Protein AF-A0A252DZ55-F1 (afdb_monomer_lite)

pLDDT: mean 80.26, std 12.39, range [37.78, 95.12]

Radius of gyration: 29.23 Å; chains: 1; bounding box: 65×28×83 Å

Structure (mmCIF, N/CA/C/O backbone):
data_AF-A0A252DZ55-F1
#
_entry.id   AF-A0A252DZ55-F1
#
loop_
_atom_site.group_PDB
_atom_site.id
_atom_site.type_symbol
_atom_site.label_atom_id
_atom_site.label_alt_id
_atom_site.label_comp_id
_atom_site.label_asym_id
_atom_site.label_entity_id
_atom_site.label_seq_id
_atom_site.pdbx_PDB_ins_code
_atom_site.Cartn_x
_atom_site.Cartn_y
_atom_site.Cartn_z
_atom_site.occupancy
_atom_site.B_iso_or_equiv
_atom_site.auth_seq_id
_atom_site.auth_comp_id
_atom_site.auth_asym_id
_atom_site.auth_atom_id
_atom_site.pdbx_PDB_model_num
ATOM 1 N N . MET A 1 1 ? -5.290 6.365 -16.304 1.00 53.69 1 MET A N 1
ATOM 2 C CA . MET A 1 1 ? -4.634 5.204 -15.690 1.00 53.69 1 MET A CA 1
ATOM 3 C C . MET A 1 1 ? -5.615 4.071 -15.813 1.00 53.69 1 MET A C 1
ATOM 5 O O . MET A 1 1 ? -6.663 4.114 -15.173 1.00 53.69 1 MET A O 1
ATOM 9 N N . THR A 1 2 ? -5.347 3.197 -16.765 1.00 60.69 2 THR A N 1
ATOM 10 C CA . THR A 1 2 ? -6.326 2.227 -17.256 1.00 60.69 2 THR A CA 1
ATOM 11 C C . THR A 1 2 ? -6.010 0.848 -16.695 1.00 60.69 2 THR A C 1
ATOM 13 O O . THR A 1 2 ? -6.931 0.073 -16.456 1.00 60.69 2 THR A O 1
ATOM 16 N N . ASP A 1 3 ? -4.733 0.589 -16.388 1.00 74.56 3 ASP A N 1
ATOM 17 C CA . ASP A 1 3 ? -4.282 -0.696 -15.865 1.00 74.56 3 ASP A CA 1
ATOM 18 C C . ASP A 1 3 ? -3.115 -0.569 -14.865 1.00 74.56 3 ASP A C 1
ATOM 20 O O . ASP A 1 3 ? -2.521 0.494 -14.677 1.00 74.56 3 ASP A O 1
ATOM 24 N N . LEU A 1 4 ? -2.795 -1.673 -14.193 1.00 76.31 4 LEU A N 1
ATOM 25 C CA . LEU A 1 4 ? -1.795 -1.766 -13.122 1.00 76.31 4 LEU A CA 1
ATOM 26 C C . LEU A 1 4 ? -0.364 -1.479 -13.617 1.00 76.31 4 LEU A C 1
ATOM 28 O O . LEU A 1 4 ? 0.466 -0.952 -12.876 1.00 76.31 4 LEU A O 1
ATOM 32 N N . GLU A 1 5 ? -0.097 -1.793 -14.883 1.00 77.19 5 GLU A N 1
ATOM 33 C CA . GLU A 1 5 ? 1.184 -1.580 -15.568 1.00 77.19 5 GLU A CA 1
ATOM 34 C C . GLU A 1 5 ? 1.517 -0.087 -15.737 1.00 77.19 5 GLU A C 1
ATOM 36 O O . GLU A 1 5 ? 2.693 0.276 -15.743 1.00 77.19 5 GLU A O 1
ATOM 41 N N . ASP A 1 6 ? 0.509 0.795 -15.742 1.00 82.44 6 ASP A N 1
ATOM 42 C CA . ASP A 1 6 ? 0.697 2.253 -15.803 1.00 82.44 6 ASP A CA 1
ATOM 43 C C . ASP A 1 6 ? 1.324 2.831 -14.515 1.00 82.44 6 ASP A C 1
ATOM 45 O O . ASP A 1 6 ? 1.710 4.000 -14.481 1.00 82.44 6 ASP A O 1
ATOM 49 N N . LEU A 1 7 ? 1.437 2.041 -13.433 1.00 88.50 7 LEU A N 1
ATOM 50 C CA . LEU A 1 7 ? 2.194 2.439 -12.235 1.00 88.50 7 LEU A CA 1
ATOM 51 C C . LEU A 1 7 ? 3.701 2.462 -12.479 1.00 88.50 7 LEU A C 1
ATOM 53 O O . LEU A 1 7 ? 4.434 3.079 -11.700 1.00 88.50 7 LEU A O 1
ATOM 57 N N . ILE A 1 8 ? 4.174 1.755 -13.504 1.00 91.12 8 ILE A N 1
ATOM 58 C CA . ILE A 1 8 ? 5.592 1.654 -13.813 1.00 91.12 8 ILE A CA 1
ATOM 59 C C . ILE A 1 8 ? 5.985 2.895 -14.628 1.00 91.12 8 ILE A C 1
ATOM 61 O O . ILE A 1 8 ? 5.398 3.149 -15.680 1.00 91.12 8 ILE A O 1
ATOM 65 N N . PRO A 1 9 ? 6.982 3.680 -14.184 1.00 92.38 9 PRO A N 1
ATOM 66 C CA . PRO A 1 9 ? 7.434 4.842 -14.934 1.00 92.38 9 PRO A CA 1
ATOM 67 C C . PRO A 1 9 ? 7.916 4.460 -16.332 1.00 92.38 9 PRO A C 1
ATOM 69 O O . PRO A 1 9 ? 8.698 3.520 -16.501 1.00 92.38 9 PRO A O 1
ATOM 72 N N . LEU A 1 10 ? 7.493 5.228 -17.338 1.00 91.00 10 LEU A N 1
ATOM 73 C CA . LEU A 1 10 ? 7.805 4.962 -18.741 1.00 91.00 10 LEU A CA 1
ATOM 74 C C . LEU A 1 10 ? 9.305 4.728 -19.016 1.00 91.00 10 LEU A C 1
ATOM 76 O O . LEU A 1 10 ? 9.610 3.803 -19.770 1.00 91.00 10 LEU A O 1
ATOM 80 N N . PRO A 1 11 ? 10.259 5.478 -18.424 1.00 92.94 11 PRO A N 1
ATOM 81 C CA . PRO A 1 11 ? 11.677 5.224 -18.681 1.00 92.94 11 PRO A CA 1
ATOM 82 C C . PRO A 1 11 ? 12.131 3.836 -18.207 1.00 92.94 11 PRO A C 1
ATOM 84 O O . PRO A 1 11 ? 12.954 3.201 -18.866 1.00 92.94 11 PRO A O 1
ATOM 87 N N . ILE A 1 12 ? 11.559 3.333 -17.104 1.00 93.81 12 ILE A N 1
ATOM 88 C CA . ILE A 1 12 ? 11.794 1.965 -16.622 1.00 93.81 12 ILE A CA 1
ATOM 89 C C . ILE A 1 12 ? 11.177 0.960 -17.597 1.00 93.81 12 ILE A C 1
ATOM 91 O O . ILE A 1 12 ? 11.843 -0.010 -17.954 1.00 93.81 12 ILE A O 1
ATOM 95 N N . CYS A 1 13 ? 9.952 1.199 -18.078 1.00 91.44 13 CYS A N 1
ATOM 96 C CA . CYS A 1 13 ? 9.305 0.337 -19.073 1.00 91.44 13 CYS A CA 1
ATOM 97 C C . CYS A 1 13 ? 10.116 0.237 -20.369 1.00 91.44 13 CYS A C 1
ATOM 99 O O . CYS A 1 13 ? 10.319 -0.860 -20.881 1.00 91.44 13 CYS A O 1
ATOM 101 N N . VAL A 1 14 ? 10.617 1.363 -20.882 1.00 91.44 14 VAL A N 1
ATOM 102 C CA . VAL A 1 14 ? 11.430 1.408 -22.105 1.00 91.44 14 VAL A CA 1
ATOM 103 C C . VAL A 1 14 ? 12.734 0.645 -21.921 1.00 91.44 14 VAL A C 1
ATOM 105 O O . VAL A 1 14 ? 13.094 -0.160 -22.777 1.00 91.44 14 VAL A O 1
ATOM 108 N N . GLU A 1 15 ? 13.440 0.847 -20.810 1.00 93.06 15 GLU A N 1
ATOM 109 C CA . GLU A 1 15 ? 14.711 0.159 -20.584 1.00 93.06 15 GLU A CA 1
ATOM 110 C C . GLU A 1 15 ? 14.513 -1.343 -20.312 1.00 93.06 15 GLU A C 1
ATOM 112 O O . GLU A 1 15 ? 15.281 -2.180 -20.793 1.00 93.06 15 GLU A O 1
ATOM 117 N N . ALA A 1 16 ? 13.423 -1.713 -19.636 1.00 92.06 16 ALA A N 1
ATOM 118 C CA . ALA A 1 16 ? 13.016 -3.105 -19.487 1.00 92.06 16 ALA A CA 1
ATOM 119 C C . ALA A 1 16 ? 12.640 -3.742 -20.833 1.00 92.06 16 ALA A C 1
ATOM 121 O O . ALA A 1 16 ? 13.057 -4.867 -21.100 1.00 92.06 16 ALA A O 1
ATOM 122 N N . ALA A 1 17 ? 11.926 -3.026 -21.704 1.00 90.00 17 ALA A N 1
ATOM 123 C CA . ALA A 1 17 ? 11.581 -3.488 -23.047 1.00 90.00 17 ALA A CA 1
ATOM 124 C C . ALA A 1 17 ? 12.830 -3.680 -23.908 1.00 90.00 17 ALA A C 1
ATOM 126 O O . ALA A 1 17 ? 12.984 -4.705 -24.565 1.00 90.00 17 ALA A O 1
ATOM 127 N N . ARG A 1 18 ? 13.782 -2.745 -23.851 1.00 90.69 18 ARG A N 1
ATOM 128 C CA . ARG A 1 18 ? 15.079 -2.881 -24.523 1.00 90.69 18 ARG A CA 1
ATOM 129 C C . ARG A 1 18 ? 15.831 -4.126 -24.080 1.00 90.69 18 ARG A C 1
ATOM 131 O O . ARG A 1 18 ? 16.361 -4.864 -24.907 1.00 90.69 18 ARG A O 1
ATOM 138 N N . ARG A 1 19 ? 15.877 -4.367 -22.770 1.00 90.19 19 ARG A N 1
ATOM 139 C CA . ARG A 1 19 ? 16.473 -5.580 -22.213 1.00 90.19 19 ARG A CA 1
ATOM 140 C C . ARG A 1 19 ? 15.749 -6.828 -22.710 1.00 90.19 19 ARG A C 1
ATOM 142 O O . ARG A 1 19 ? 16.397 -7.749 -23.193 1.00 90.19 19 ARG A O 1
ATOM 149 N N . HIS A 1 20 ? 14.425 -6.828 -22.626 1.00 89.31 20 HIS A N 1
ATOM 150 C CA . HIS A 1 20 ? 13.581 -7.922 -23.077 1.00 89.31 20 HIS A CA 1
ATOM 151 C C . HIS A 1 20 ? 13.826 -8.254 -24.559 1.00 89.31 20 HIS A C 1
ATOM 153 O O . HIS A 1 20 ? 14.045 -9.412 -24.907 1.00 89.31 20 HIS A O 1
ATOM 159 N N . ALA A 1 21 ? 13.912 -7.230 -25.415 1.00 86.31 21 ALA A N 1
ATOM 160 C CA . ALA A 1 21 ? 14.239 -7.365 -26.832 1.00 86.31 21 ALA A CA 1
ATOM 161 C C . ALA A 1 21 ? 15.578 -8.081 -27.069 1.00 86.31 21 ALA A C 1
ATOM 163 O O . ALA A 1 21 ? 15.663 -8.979 -27.910 1.00 86.31 21 ALA A O 1
ATOM 164 N N . ARG A 1 22 ? 16.616 -7.716 -26.303 1.00 87.50 22 ARG A N 1
ATOM 165 C CA . ARG A 1 22 ? 17.934 -8.366 -26.374 1.00 87.50 22 ARG A CA 1
ATOM 166 C C . ARG A 1 22 ? 17.883 -9.816 -25.906 1.00 87.50 22 ARG A C 1
ATOM 168 O O . ARG A 1 22 ? 18.405 -10.692 -26.583 1.00 87.50 22 ARG A O 1
ATOM 175 N N . GLU A 1 23 ? 17.283 -10.064 -24.745 1.00 85.88 23 GLU A N 1
ATOM 176 C CA . GLU A 1 23 ? 17.355 -11.366 -24.072 1.00 85.88 23 GLU A CA 1
ATOM 177 C C . GLU A 1 23 ? 16.452 -12.422 -24.709 1.00 85.88 23 GLU A C 1
ATOM 179 O O . GLU A 1 23 ? 16.835 -13.587 -24.782 1.00 85.88 23 GLU A O 1
ATOM 184 N N . VAL A 1 24 ? 15.262 -12.028 -25.165 1.00 83.38 24 VAL A N 1
ATOM 185 C CA . VAL A 1 24 ? 14.244 -12.972 -25.646 1.00 83.38 24 VAL A CA 1
ATOM 186 C C . VAL A 1 24 ? 14.272 -13.115 -27.162 1.00 83.38 24 VAL A C 1
ATOM 188 O O . VAL A 1 24 ? 14.147 -14.228 -27.671 1.00 83.38 24 VAL A O 1
ATOM 191 N N . TYR A 1 25 ? 14.492 -12.019 -27.891 1.00 79.38 25 TYR A N 1
ATOM 192 C CA . TYR A 1 25 ? 14.463 -12.030 -29.358 1.00 79.38 25 TYR A CA 1
ATOM 193 C C . TYR A 1 25 ? 15.844 -11.895 -30.003 1.00 79.38 25 TYR A C 1
ATOM 195 O O . TYR A 1 25 ? 15.948 -11.979 -31.226 1.00 79.38 25 TYR A O 1
ATOM 203 N N . GLY A 1 26 ? 16.908 -11.699 -29.214 1.00 81.81 26 GLY A N 1
ATOM 204 C CA . GLY A 1 26 ? 18.258 -11.501 -29.745 1.00 81.81 26 GLY A CA 1
ATOM 205 C C . GLY A 1 26 ? 18.393 -10.220 -30.573 1.00 81.81 26 GLY A C 1
ATOM 206 O O . GLY A 1 26 ? 19.217 -10.174 -31.487 1.00 81.81 26 GLY A O 1
ATOM 207 N N . ALA A 1 27 ? 17.561 -9.206 -30.301 1.00 83.12 27 ALA A N 1
ATOM 208 C CA . ALA A 1 27 ? 17.567 -7.950 -31.042 1.00 83.12 27 ALA A CA 1
ATOM 209 C C . ALA A 1 27 ? 18.941 -7.271 -30.959 1.00 83.12 27 ALA A C 1
ATOM 211 O O . ALA A 1 27 ? 19.585 -7.264 -29.904 1.00 83.12 27 ALA A O 1
ATOM 212 N N . THR A 1 28 ? 19.390 -6.682 -32.069 1.00 84.81 28 THR A N 1
ATOM 213 C CA . THR A 1 28 ? 20.697 -6.022 -32.104 1.00 84.81 28 THR A CA 1
ATOM 214 C C . THR A 1 28 ? 20.652 -4.702 -31.338 1.00 84.81 28 THR A C 1
ATOM 216 O O . THR A 1 28 ? 19.596 -4.084 -31.200 1.00 84.81 28 THR A O 1
ATOM 219 N N . ASP A 1 29 ? 21.804 -4.196 -30.891 1.00 84.12 29 ASP A N 1
ATOM 220 C CA . ASP A 1 29 ? 21.855 -2.883 -30.231 1.00 84.12 29 ASP A CA 1
ATOM 221 C C . ASP A 1 29 ? 21.319 -1.748 -31.112 1.00 84.12 29 ASP A C 1
ATOM 223 O O . ASP A 1 29 ? 20.791 -0.765 -30.591 1.00 84.12 29 ASP A O 1
ATOM 227 N N . LYS A 1 30 ? 21.400 -1.893 -32.442 1.00 83.62 30 LYS A N 1
ATOM 228 C CA . LYS A 1 30 ? 20.797 -0.941 -33.381 1.00 83.62 30 LYS A CA 1
ATOM 229 C C . LYS A 1 30 ? 19.277 -0.947 -33.278 1.00 83.62 30 LYS A C 1
ATOM 231 O O . LYS A 1 30 ? 18.696 0.128 -33.207 1.00 83.62 30 LYS A O 1
ATOM 236 N N . ASP A 1 31 ? 18.657 -2.122 -33.220 1.00 80.75 31 ASP A N 1
ATOM 237 C CA . ASP A 1 31 ? 17.199 -2.263 -33.143 1.00 80.75 31 ASP A CA 1
ATOM 238 C C . ASP A 1 31 ? 16.674 -1.779 -31.788 1.00 80.75 31 ASP A C 1
ATOM 240 O O . ASP A 1 31 ? 15.694 -1.041 -31.691 1.00 80.7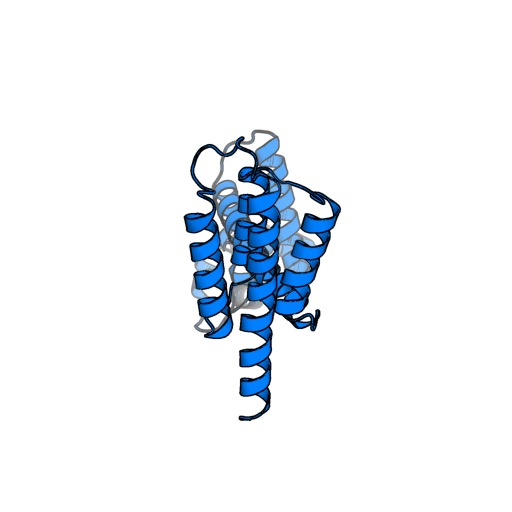5 31 ASP A O 1
ATOM 244 N N . VAL A 1 32 ? 17.394 -2.127 -30.725 1.00 84.50 32 VAL A N 1
ATOM 245 C CA . VAL A 1 32 ? 17.050 -1.774 -29.348 1.00 84.50 32 VAL A CA 1
ATOM 246 C C . VAL A 1 32 ? 17.187 -0.267 -29.098 1.00 84.50 32 VAL A C 1
ATOM 248 O O . VAL A 1 32 ? 16.391 0.318 -28.360 1.00 84.50 32 VAL A O 1
ATOM 251 N N . ALA A 1 33 ? 18.144 0.400 -29.751 1.00 85.12 33 ALA A N 1
ATOM 252 C CA . ALA A 1 33 ? 18.310 1.853 -29.684 1.00 85.12 33 ALA A CA 1
ATOM 253 C C . ALA A 1 33 ? 17.146 2.637 -30.320 1.00 85.12 33 ALA A C 1
ATOM 255 O O . ALA A 1 33 ? 16.985 3.833 -30.040 1.00 85.12 33 ALA A O 1
ATOM 256 N N . LEU A 1 34 ? 16.334 1.992 -31.164 1.00 82.56 34 LEU A N 1
ATOM 257 C CA . LEU A 1 34 ? 15.150 2.612 -31.756 1.00 82.56 34 LEU A CA 1
ATOM 258 C C . LEU A 1 34 ? 14.004 2.722 -30.741 1.00 82.56 34 LEU A C 1
ATOM 260 O O . LEU A 1 34 ? 13.219 3.669 -30.832 1.00 82.56 34 LEU A O 1
ATOM 264 N N . ILE A 1 35 ? 13.939 1.819 -29.756 1.00 84.19 35 ILE A N 1
ATOM 265 C CA . ILE A 1 35 ? 12.928 1.833 -28.693 1.00 84.19 35 ILE A CA 1
ATOM 266 C C . ILE A 1 35 ? 13.215 3.034 -27.785 1.00 84.19 35 ILE A C 1
ATOM 268 O O . ILE A 1 35 ? 14.153 3.009 -26.989 1.00 84.19 35 ILE A O 1
ATOM 272 N N . LYS A 1 36 ? 12.447 4.118 -27.912 1.00 88.19 36 LYS A N 1
ATOM 273 C CA . LYS A 1 36 ? 12.598 5.357 -27.129 1.00 88.19 36 LYS A CA 1
ATOM 274 C C . LYS A 1 36 ? 11.279 5.754 -26.473 1.00 88.19 36 LYS A C 1
ATOM 276 O O . LYS A 1 36 ? 10.205 5.407 -26.955 1.00 88.19 36 LYS A O 1
ATOM 281 N N . GLU A 1 37 ? 11.363 6.545 -25.411 1.00 88.75 37 GLU A N 1
ATOM 282 C CA . GLU A 1 37 ? 10.182 7.067 -24.709 1.00 88.75 37 GLU A CA 1
ATOM 283 C C . GLU A 1 37 ? 9.250 7.827 -25.657 1.00 88.75 37 GLU A C 1
ATOM 285 O O . GLU A 1 37 ? 8.075 7.494 -25.739 1.00 88.75 37 GLU A O 1
ATOM 290 N N . ASP A 1 38 ? 9.783 8.745 -26.470 1.00 86.56 38 ASP A N 1
ATOM 291 C CA . ASP A 1 38 ? 8.986 9.512 -27.438 1.00 86.56 38 ASP A CA 1
ATOM 292 C C . ASP A 1 38 ? 8.272 8.625 -28.463 1.00 86.56 38 ASP A C 1
ATOM 294 O O . ASP A 1 38 ? 7.176 8.948 -28.920 1.00 86.56 38 ASP A O 1
ATOM 298 N N . THR A 1 39 ? 8.900 7.517 -28.868 1.00 82.94 39 THR A N 1
ATOM 299 C CA . THR A 1 39 ? 8.297 6.592 -29.834 1.00 82.94 39 THR A CA 1
ATOM 300 C C . THR A 1 39 ? 7.189 5.761 -29.207 1.00 82.94 39 THR A C 1
ATOM 302 O O . THR A 1 39 ? 6.193 5.513 -29.877 1.00 82.94 39 THR A O 1
ATOM 305 N N . VAL A 1 40 ? 7.332 5.388 -27.931 1.00 83.56 40 VAL A N 1
ATOM 306 C CA . VAL A 1 40 ? 6.290 4.674 -27.182 1.00 83.56 40 VAL A CA 1
ATOM 307 C C . VAL A 1 40 ? 5.132 5.622 -26.859 1.00 83.56 40 VAL A C 1
ATOM 309 O O . VAL A 1 40 ? 3.987 5.283 -27.121 1.00 83.56 40 VAL A O 1
ATOM 312 N N . LEU A 1 41 ? 5.404 6.854 -26.412 1.00 84.00 41 LEU A N 1
ATOM 313 C CA . LEU A 1 41 ? 4.369 7.859 -26.124 1.00 84.00 41 LEU A CA 1
ATOM 314 C C . LEU A 1 41 ? 3.491 8.174 -27.335 1.00 84.00 41 LEU A C 1
ATOM 316 O O . LEU A 1 41 ? 2.281 8.299 -27.195 1.00 84.00 41 LEU A O 1
ATOM 320 N N . LYS A 1 42 ? 4.080 8.272 -28.532 1.00 82.94 42 LYS A N 1
ATOM 321 C CA . LYS A 1 42 ? 3.332 8.504 -29.781 1.00 82.94 42 LYS A CA 1
ATOM 322 C C . LYS A 1 42 ? 2.402 7.352 -30.162 1.00 82.94 42 LYS A C 1
ATOM 324 O O . LYS A 1 42 ? 1.543 7.544 -31.018 1.00 82.94 42 LYS A O 1
ATOM 329 N N . LYS A 1 43 ? 2.616 6.169 -29.586 1.00 79.25 43 LYS A N 1
ATOM 330 C CA . LYS A 1 43 ? 1.810 4.971 -29.821 1.00 79.25 43 LYS A CA 1
ATOM 331 C C . LYS A 1 43 ? 0.707 4.783 -28.790 1.00 79.25 43 LYS A C 1
ATOM 333 O O . LYS A 1 43 ? -0.216 4.046 -29.084 1.00 79.25 43 LYS A O 1
ATOM 338 N N . ILE A 1 44 ? 0.765 5.462 -27.643 1.00 79.56 44 ILE A N 1
ATOM 339 C CA . ILE A 1 44 ? -0.306 5.409 -26.646 1.00 79.56 44 ILE A CA 1
ATOM 340 C C . ILE A 1 44 ? -1.529 6.132 -27.215 1.00 79.56 44 ILE A C 1
ATOM 342 O O . ILE A 1 44 ? -1.547 7.364 -27.301 1.00 79.56 44 ILE A O 1
ATOM 346 N N . THR A 1 45 ? -2.556 5.379 -27.606 1.00 75.25 45 THR A N 1
ATOM 347 C CA . THR A 1 45 ? -3.861 5.951 -27.955 1.00 75.25 45 THR A CA 1
ATOM 348 C C . THR A 1 45 ? -4.802 5.948 -26.745 1.00 75.25 45 THR A C 1
ATOM 350 O O . THR A 1 45 ? -4.504 5.404 -25.680 1.00 75.25 45 THR A O 1
ATOM 353 N N . THR A 1 46 ? -5.939 6.642 -26.849 1.00 66.31 46 THR A N 1
ATOM 354 C CA . THR A 1 46 ? -6.901 6.726 -25.742 1.00 66.31 46 THR A CA 1
ATOM 355 C C . THR A 1 46 ? -7.479 5.346 -25.423 1.00 66.31 46 THR A C 1
ATOM 357 O O . THR A 1 46 ? -8.242 4.803 -26.213 1.00 66.31 46 THR A O 1
ATOM 360 N N . GLY A 1 47 ? -7.162 4.823 -24.237 1.00 62.72 47 GLY A N 1
ATOM 361 C CA . GLY A 1 47 ? -7.652 3.527 -23.753 1.00 62.72 47 GLY A CA 1
ATOM 362 C C . GLY A 1 47 ? -6.619 2.399 -23.791 1.00 62.72 47 GLY A C 1
ATOM 363 O O . GLY A 1 47 ? -6.881 1.355 -23.205 1.00 62.72 47 GLY A O 1
ATOM 364 N N . GLU A 1 48 ? -5.452 2.618 -24.398 1.00 77.06 48 GLU A N 1
ATOM 365 C CA . GLU A 1 48 ? -4.348 1.652 -24.427 1.00 77.06 48 GLU A CA 1
ATOM 366 C C . GLU A 1 48 ? -3.391 1.843 -23.244 1.00 77.06 48 GLU A C 1
ATOM 368 O O . GLU A 1 48 ? -3.231 2.947 -22.711 1.00 77.06 48 GLU A O 1
ATOM 373 N N . THR A 1 49 ? -2.755 0.749 -22.831 1.00 81.12 49 THR A N 1
ATOM 374 C CA . THR A 1 49 ? -1.730 0.738 -21.782 1.00 81.12 49 THR A CA 1
ATOM 375 C C . THR A 1 49 ? -0.346 1.044 -22.356 1.00 81.12 49 THR A C 1
ATOM 377 O O . THR A 1 49 ? -0.100 0.946 -23.562 1.00 81.12 49 THR A O 1
ATOM 380 N N . ILE A 1 50 ? 0.613 1.369 -21.482 1.00 82.56 50 ILE A N 1
ATOM 381 C CA . ILE A 1 50 ? 2.027 1.491 -21.883 1.00 82.56 50 ILE A CA 1
ATOM 382 C C . ILE A 1 50 ? 2.536 0.189 -22.528 1.00 82.56 50 ILE A C 1
ATOM 384 O O . ILE A 1 50 ? 3.375 0.234 -23.429 1.00 82.56 50 ILE A O 1
ATOM 388 N N . PHE A 1 51 ? 2.030 -0.965 -22.088 1.00 81.56 51 PHE A N 1
ATOM 389 C CA . PHE A 1 51 ? 2.400 -2.266 -22.632 1.00 81.56 51 PHE A CA 1
ATOM 390 C C . PHE A 1 51 ? 1.951 -2.431 -24.082 1.00 81.56 51 PHE A C 1
ATOM 392 O O . PHE A 1 51 ? 2.774 -2.777 -24.928 1.00 81.56 51 PHE A O 1
ATOM 399 N N . ASP A 1 52 ? 0.692 -2.107 -24.377 1.00 82.44 52 ASP A N 1
ATOM 400 C CA . ASP A 1 52 ? 0.133 -2.203 -25.731 1.00 82.44 52 ASP A CA 1
ATOM 401 C C . ASP A 1 52 ? 0.926 -1.319 -26.705 1.00 82.44 52 ASP A C 1
ATOM 403 O O . ASP A 1 52 ? 1.267 -1.729 -27.814 1.00 82.44 52 ASP A O 1
ATOM 407 N N . ALA A 1 53 ? 1.334 -0.128 -26.254 1.00 83.38 53 ALA A N 1
ATOM 408 C CA . ALA A 1 53 ? 2.175 0.773 -27.037 1.00 83.38 53 ALA A CA 1
ATOM 409 C C . ALA A 1 53 ? 3.586 0.208 -27.306 1.00 83.38 53 ALA A C 1
ATOM 411 O O . ALA A 1 53 ? 4.148 0.430 -28.384 1.00 83.38 53 ALA A O 1
ATOM 412 N N . ILE A 1 54 ? 4.172 -0.520 -26.348 1.00 82.38 54 ILE A N 1
ATOM 413 C CA . ILE A 1 54 ? 5.463 -1.206 -26.520 1.00 82.38 54 ILE A CA 1
ATOM 414 C C . ILE A 1 54 ? 5.310 -2.401 -27.467 1.00 82.38 54 ILE A C 1
ATOM 416 O O . ILE A 1 54 ? 6.138 -2.572 -28.360 1.00 82.38 54 ILE A O 1
ATOM 420 N N . GLU A 1 55 ? 4.254 -3.197 -27.325 1.00 82.12 55 GLU A N 1
ATOM 421 C CA . GLU A 1 55 ? 3.981 -4.328 -28.212 1.00 82.12 55 GLU A CA 1
ATOM 422 C C . GLU A 1 55 ? 3.760 -3.869 -29.657 1.00 82.12 55 GLU A C 1
ATOM 424 O O . GLU A 1 55 ? 4.438 -4.354 -30.567 1.00 82.12 55 GLU A O 1
ATOM 429 N N . ALA A 1 56 ? 2.915 -2.858 -29.867 1.00 80.50 56 ALA A N 1
ATOM 430 C CA . ALA A 1 56 ? 2.684 -2.264 -31.181 1.00 80.50 56 ALA A CA 1
ATOM 431 C C . ALA A 1 56 ? 3.984 -1.733 -31.808 1.00 80.50 56 ALA A C 1
ATOM 433 O O . ALA A 1 56 ? 4.200 -1.846 -33.018 1.00 80.50 56 ALA A O 1
ATOM 434 N N . TYR A 1 57 ? 4.881 -1.173 -30.991 1.00 80.19 57 TYR A N 1
ATOM 435 C CA . TYR A 1 57 ? 6.194 -0.735 -31.453 1.00 80.19 57 TYR A CA 1
ATOM 436 C C . TYR A 1 57 ? 7.070 -1.910 -31.916 1.00 80.19 57 TYR A C 1
ATOM 438 O O . TYR A 1 57 ? 7.718 -1.830 -32.963 1.00 80.19 57 TYR A O 1
ATOM 446 N N . PHE A 1 58 ? 7.094 -3.002 -31.151 1.00 77.44 58 PHE A N 1
ATOM 447 C CA . PHE A 1 58 ? 7.902 -4.181 -31.465 1.00 77.44 58 PHE A CA 1
ATOM 448 C C . PHE A 1 58 ? 7.413 -4.861 -32.740 1.00 77.44 58 PHE A C 1
ATOM 450 O O . PHE A 1 58 ? 8.229 -5.162 -33.609 1.00 77.44 58 PHE A O 1
ATOM 457 N N . GLN A 1 59 ? 6.099 -5.021 -32.892 1.00 77.44 59 GLN A N 1
ATOM 458 C CA . GLN A 1 59 ? 5.492 -5.599 -34.091 1.00 77.44 59 GLN A CA 1
ATOM 459 C C . GLN A 1 59 ? 5.801 -4.778 -35.354 1.00 77.44 59 GLN A C 1
ATOM 461 O O . GLN A 1 59 ? 6.045 -5.347 -36.415 1.00 77.44 59 GLN A O 1
ATOM 466 N N . GLU A 1 60 ? 5.843 -3.445 -35.254 1.00 76.31 60 GLU A N 1
ATOM 467 C CA . GLU A 1 60 ? 6.131 -2.581 -36.405 1.00 76.31 60 GLU A CA 1
ATOM 468 C C . GLU A 1 60 ? 7.614 -2.591 -36.812 1.00 76.31 60 GLU A C 1
ATOM 470 O O . GLU A 1 60 ? 7.926 -2.481 -37.998 1.00 76.31 60 GLU A O 1
ATOM 475 N N . LYS A 1 61 ? 8.547 -2.647 -35.852 1.00 71.31 61 LYS A N 1
ATOM 476 C CA . LYS A 1 61 ? 9.980 -2.413 -36.122 1.00 71.31 61 LYS A CA 1
ATOM 477 C C . LYS A 1 61 ? 10.842 -3.669 -36.135 1.00 71.31 61 LYS A C 1
ATOM 479 O O . LYS A 1 61 ? 11.834 -3.695 -36.861 1.00 71.31 61 LYS A O 1
ATOM 484 N N . LEU A 1 62 ? 10.480 -4.711 -35.395 1.00 67.19 62 LEU A N 1
ATOM 485 C CA . LEU A 1 62 ? 11.235 -5.963 -35.318 1.00 67.19 62 LEU A CA 1
ATOM 486 C C . LEU A 1 62 ? 10.617 -7.003 -36.279 1.00 67.19 62 LEU A C 1
ATOM 488 O O . LEU A 1 62 ? 10.186 -8.075 -35.879 1.00 67.19 62 LEU A O 1
ATOM 492 N N . ILE A 1 63 ? 10.568 -6.667 -37.573 1.00 56.09 63 ILE A N 1
ATOM 493 C CA . ILE A 1 63 ? 9.783 -7.318 -38.654 1.00 56.09 63 ILE A CA 1
ATOM 494 C C . ILE A 1 63 ? 10.166 -8.797 -38.955 1.00 56.09 63 ILE A C 1
ATOM 496 O O . ILE A 1 63 ? 9.687 -9.386 -39.917 1.00 56.09 63 ILE A O 1
ATOM 500 N N . SER A 1 64 ? 11.017 -9.468 -38.175 1.00 53.66 64 SER A N 1
ATOM 501 C CA . SER A 1 64 ? 11.533 -10.793 -38.564 1.00 53.66 64 SER A CA 1
ATOM 502 C C . SER A 1 64 ? 10.769 -12.008 -38.021 1.00 53.66 64 SER A C 1
ATOM 504 O O . SER A 1 64 ? 10.976 -13.103 -38.545 1.00 53.66 64 SER A O 1
ATOM 506 N N . LYS A 1 65 ? 9.881 -11.863 -37.027 1.00 54.06 65 LYS A N 1
ATOM 507 C CA . LYS A 1 65 ? 9.040 -12.953 -36.484 1.00 54.06 65 LYS A CA 1
ATOM 508 C C . LYS A 1 65 ? 7.722 -12.392 -35.946 1.00 54.06 65 LYS A C 1
ATOM 510 O O . LYS A 1 65 ? 7.649 -11.207 -35.643 1.00 54.06 65 LYS A O 1
ATOM 515 N N . GLU A 1 66 ? 6.702 -13.236 -35.790 1.00 57.75 66 GLU A N 1
ATOM 516 C CA . GLU A 1 66 ? 5.548 -12.936 -34.929 1.00 57.75 66 GLU A CA 1
ATOM 517 C C . GLU A 1 66 ? 6.055 -12.721 -33.493 1.00 57.75 66 GLU A C 1
ATOM 519 O O . GLU A 1 66 ? 6.204 -13.653 -32.703 1.00 57.75 66 GLU A O 1
ATOM 524 N N . ILE A 1 67 ? 6.442 -11.484 -33.188 1.00 64.38 67 ILE A N 1
ATOM 525 C CA . ILE A 1 67 ? 6.940 -11.078 -31.881 1.00 64.38 67 ILE A CA 1
ATOM 526 C C . ILE A 1 67 ? 5.717 -10.751 -31.037 1.00 64.38 67 ILE A C 1
ATOM 528 O O . ILE A 1 67 ? 5.145 -9.668 -31.123 1.00 64.38 67 ILE A O 1
ATOM 532 N N . TYR A 1 68 ? 5.306 -11.742 -30.253 1.00 67.75 68 TYR A N 1
ATOM 533 C CA . TYR A 1 68 ? 4.325 -11.589 -29.190 1.00 67.75 68 TYR A CA 1
ATOM 534 C C . TYR A 1 68 ? 5.060 -11.266 -27.895 1.00 67.75 68 TYR A C 1
ATOM 536 O O . TYR A 1 68 ? 5.825 -12.113 -27.418 1.00 67.75 68 TYR A O 1
ATOM 544 N N . ILE A 1 69 ? 4.856 -10.067 -27.343 1.00 72.38 69 ILE A N 1
ATOM 545 C CA . ILE A 1 69 ? 5.430 -9.729 -26.041 1.00 72.38 69 ILE A CA 1
ATOM 546 C C . ILE A 1 69 ? 4.515 -10.332 -24.982 1.00 72.38 69 ILE A C 1
ATOM 548 O O . ILE A 1 69 ? 3.381 -9.908 -24.794 1.00 72.38 69 ILE A O 1
ATOM 552 N N . ASP A 1 70 ? 5.019 -11.311 -24.239 1.00 78.44 70 ASP A N 1
ATOM 553 C CA . ASP A 1 70 ? 4.296 -11.823 -23.082 1.00 78.44 70 ASP A CA 1
ATOM 554 C C . ASP A 1 70 ? 4.464 -10.858 -21.895 1.00 78.44 70 ASP A C 1
ATOM 556 O O . ASP A 1 70 ? 5.590 -10.572 -21.466 1.00 78.44 70 ASP A O 1
ATOM 560 N N . LYS A 1 71 ? 3.344 -10.402 -21.319 1.00 82.56 71 LYS A N 1
ATOM 561 C CA . LYS A 1 71 ? 3.306 -9.541 -20.124 1.00 82.56 71 LYS A CA 1
ATOM 562 C C . LYS A 1 71 ? 4.162 -10.085 -18.984 1.00 82.56 71 LYS A C 1
ATOM 564 O O . LYS A 1 71 ? 4.850 -9.316 -18.306 1.00 82.56 71 LYS A O 1
ATOM 569 N N . ILE A 1 72 ? 4.193 -11.406 -18.788 1.00 86.44 72 ILE A N 1
ATOM 570 C CA . ILE A 1 72 ? 4.997 -12.030 -17.727 1.00 86.44 72 ILE A CA 1
ATOM 571 C C . ILE A 1 72 ? 6.489 -11.859 -18.028 1.00 86.44 72 ILE A C 1
ATOM 573 O O . ILE A 1 72 ? 7.278 -11.511 -17.146 1.00 86.44 72 ILE A O 1
ATOM 577 N N . SER A 1 73 ? 6.889 -12.098 -19.274 1.00 85.00 73 SER A N 1
ATOM 578 C CA . SER A 1 73 ? 8.280 -11.987 -19.701 1.00 85.00 73 SER A CA 1
ATOM 579 C C . SER A 1 73 ? 8.822 -10.552 -19.621 1.00 85.00 73 SER A C 1
ATOM 581 O O . SER A 1 73 ? 9.917 -10.359 -19.087 1.00 85.00 73 SER A O 1
ATOM 583 N N . LEU A 1 74 ? 8.040 -9.539 -20.013 1.00 86.88 74 LEU A N 1
ATOM 584 C CA . LEU A 1 74 ? 8.426 -8.135 -19.836 1.00 86.88 74 LEU A CA 1
ATOM 585 C C . LEU A 1 74 ? 8.480 -7.751 -18.352 1.00 86.88 74 LEU A C 1
ATOM 587 O O . LEU A 1 74 ? 9.425 -7.093 -17.914 1.00 86.88 74 LEU A O 1
ATOM 591 N N . SER A 1 75 ? 7.514 -8.213 -17.553 1.00 89.75 75 SER A N 1
ATOM 592 C CA . SER A 1 75 ? 7.491 -7.973 -16.104 1.00 89.75 75 SER A CA 1
ATOM 593 C C . SER A 1 75 ? 8.750 -8.505 -15.415 1.00 89.75 75 SER A C 1
ATOM 595 O O . SER A 1 75 ? 9.302 -7.852 -14.528 1.00 89.75 75 SER A O 1
ATOM 597 N N . ARG A 1 76 ? 9.270 -9.663 -15.849 1.00 91.38 76 ARG A N 1
ATOM 598 C CA . ARG A 1 76 ? 10.558 -10.187 -15.362 1.00 91.38 76 ARG A CA 1
ATOM 599 C C . ARG A 1 76 ? 11.716 -9.249 -15.694 1.00 91.38 76 ARG A C 1
ATOM 601 O O . ARG A 1 76 ? 12.558 -9.015 -14.827 1.00 91.38 76 ARG A O 1
ATOM 608 N N . SER A 1 77 ? 11.748 -8.684 -16.901 1.00 92.56 77 SER A N 1
ATOM 609 C CA . SER A 1 77 ? 12.764 -7.701 -17.292 1.00 92.56 77 SER A CA 1
ATOM 610 C C . SER A 1 77 ? 12.662 -6.409 -16.471 1.00 92.56 77 SER A C 1
ATOM 612 O O . SER A 1 77 ? 13.697 -5.873 -16.076 1.00 92.56 77 SER A O 1
ATOM 614 N N . VAL A 1 78 ? 11.447 -5.956 -16.130 1.00 93.50 78 VAL A N 1
ATOM 615 C CA . VAL A 1 78 ? 11.224 -4.815 -15.219 1.00 93.50 78 VAL A CA 1
ATOM 616 C C . VAL A 1 78 ? 11.782 -5.108 -13.825 1.00 93.50 78 VAL A C 1
ATOM 618 O O . VAL A 1 78 ? 12.591 -4.336 -13.312 1.00 93.50 78 VAL A O 1
ATOM 621 N N . ILE A 1 79 ? 11.413 -6.245 -13.222 1.00 94.06 79 ILE A N 1
ATOM 622 C CA . ILE A 1 79 ? 11.903 -6.650 -11.891 1.00 94.06 79 ILE A CA 1
ATOM 623 C C . ILE A 1 79 ? 13.429 -6.754 -11.888 1.00 94.06 79 ILE A C 1
ATOM 625 O O . ILE A 1 79 ? 14.093 -6.291 -10.959 1.00 94.06 79 ILE A O 1
ATOM 629 N N . HIS A 1 80 ? 13.999 -7.344 -12.936 1.00 94.56 80 HIS A N 1
ATOM 630 C CA . HIS A 1 80 ? 15.440 -7.464 -13.065 1.00 94.56 80 HIS A CA 1
ATOM 631 C C . HIS A 1 80 ? 16.120 -6.089 -13.117 1.00 94.56 80 HIS A C 1
ATOM 633 O O . HIS A 1 80 ? 17.094 -5.860 -12.399 1.00 94.56 80 HIS A O 1
ATOM 639 N N . LEU A 1 81 ? 15.599 -5.162 -13.926 1.00 94.81 81 LEU A N 1
ATOM 640 C CA . LEU A 1 81 ? 16.113 -3.797 -14.015 1.00 94.81 81 LEU A CA 1
ATOM 641 C C . LEU A 1 81 ? 16.054 -3.085 -12.656 1.00 94.81 81 LEU A C 1
ATOM 643 O O . LEU A 1 81 ? 17.051 -2.510 -12.228 1.00 94.81 81 LEU A O 1
ATOM 647 N N . ILE A 1 82 ? 14.932 -3.183 -11.942 1.00 95.12 82 ILE A N 1
ATOM 648 C CA . ILE A 1 82 ? 14.771 -2.609 -10.597 1.00 95.12 82 ILE A CA 1
ATOM 649 C C . ILE A 1 82 ? 15.813 -3.169 -9.623 1.00 95.12 82 ILE A C 1
ATOM 651 O O . ILE A 1 82 ? 16.380 -2.418 -8.827 1.00 95.12 82 ILE A O 1
ATOM 655 N N . ASN A 1 83 ? 16.091 -4.473 -9.680 1.00 94.75 83 ASN A N 1
ATOM 656 C CA . ASN A 1 83 ? 17.104 -5.100 -8.831 1.00 94.75 83 ASN A CA 1
ATOM 657 C C . ASN A 1 83 ? 18.511 -4.579 -9.142 1.00 94.75 83 ASN A C 1
ATOM 659 O O . ASN A 1 83 ? 19.247 -4.256 -8.209 1.00 94.75 83 ASN A O 1
ATOM 663 N N . ILE A 1 84 ? 18.867 -4.441 -10.424 1.00 93.62 84 ILE A N 1
ATOM 664 C CA . ILE A 1 84 ? 20.142 -3.831 -10.830 1.00 93.62 84 ILE A CA 1
ATOM 665 C C . ILE A 1 84 ? 20.235 -2.401 -10.300 1.00 93.62 84 ILE A C 1
ATOM 667 O O . ILE A 1 84 ? 21.201 -2.077 -9.616 1.00 93.62 84 ILE A O 1
ATOM 671 N N . LEU A 1 85 ? 19.228 -1.560 -10.558 1.00 93.56 85 LEU A N 1
ATOM 672 C CA . LEU A 1 85 ? 19.246 -0.156 -10.138 1.00 93.56 85 LEU A CA 1
ATOM 673 C C . LEU A 1 85 ? 19.379 -0.026 -8.615 1.00 93.56 85 LEU A C 1
ATOM 675 O O . LEU A 1 85 ? 20.126 0.819 -8.126 1.00 93.56 85 LEU A O 1
ATOM 679 N N . ASN A 1 86 ? 18.718 -0.903 -7.856 1.00 92.81 86 ASN A N 1
ATOM 680 C CA . ASN A 1 86 ? 18.851 -0.956 -6.404 1.00 92.81 86 ASN A CA 1
ATOM 681 C C . ASN A 1 86 ? 20.255 -1.353 -5.934 1.00 92.81 86 ASN A C 1
ATOM 683 O O . ASN A 1 86 ? 20.751 -0.782 -4.962 1.00 92.81 86 ASN A O 1
ATOM 687 N N . LEU A 1 87 ? 20.892 -2.325 -6.591 1.00 92.94 87 LEU A N 1
ATOM 688 C CA . LEU A 1 87 ? 22.266 -2.725 -6.281 1.00 92.94 87 LEU A CA 1
ATOM 689 C C . LEU A 1 87 ? 23.251 -1.599 -6.609 1.00 92.94 87 LEU A C 1
ATOM 691 O O . LEU A 1 87 ? 24.057 -1.238 -5.756 1.00 92.94 87 LEU A O 1
ATOM 695 N N . SER A 1 88 ? 23.132 -0.990 -7.786 1.00 91.56 88 SER A N 1
ATOM 696 C CA . SER A 1 88 ? 23.945 0.153 -8.211 1.00 91.56 88 SER A CA 1
ATOM 697 C C . SER A 1 88 ? 23.813 1.343 -7.256 1.00 91.56 88 SER A C 1
ATOM 699 O O . SER A 1 88 ? 24.820 1.902 -6.818 1.00 91.56 88 SER A O 1
ATOM 701 N N . ARG A 1 89 ? 22.583 1.674 -6.835 1.00 90.88 89 ARG A N 1
ATOM 702 C CA . ARG A 1 89 ? 22.313 2.718 -5.831 1.00 90.88 89 ARG A CA 1
ATOM 703 C C . ARG A 1 89 ? 22.979 2.400 -4.486 1.00 90.88 89 ARG A C 1
ATOM 705 O O . ARG A 1 89 ? 23.590 3.280 -3.887 1.00 90.88 89 ARG A O 1
ATOM 712 N N . LYS A 1 90 ? 22.919 1.145 -4.020 1.00 90.38 90 LYS A N 1
ATOM 713 C CA . LYS A 1 90 ? 23.581 0.703 -2.772 1.00 90.38 90 LYS A CA 1
ATOM 714 C C . LYS A 1 90 ? 25.107 0.725 -2.855 1.00 90.38 90 LYS A C 1
ATOM 716 O O . LYS A 1 90 ? 25.757 1.002 -1.853 1.00 90.38 90 LYS A O 1
ATOM 721 N N . ASN A 1 91 ? 25.662 0.460 -4.032 1.00 91.81 91 ASN A N 1
ATOM 722 C 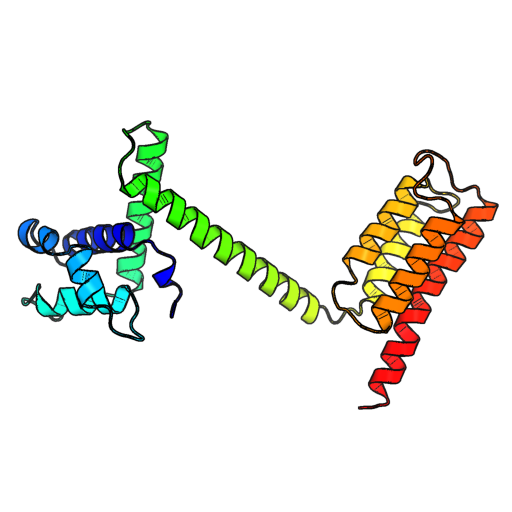CA . ASN A 1 91 ? 27.102 0.471 -4.278 1.00 91.81 91 ASN A CA 1
ATOM 723 C C . ASN A 1 91 ? 27.672 1.889 -4.471 1.00 91.81 91 ASN A C 1
ATOM 725 O O . ASN A 1 91 ? 28.869 2.034 -4.709 1.00 91.81 91 ASN A O 1
ATOM 729 N N . GLY A 1 92 ? 26.842 2.934 -4.359 1.00 88.19 92 GLY A N 1
ATOM 730 C CA . GLY A 1 92 ? 27.277 4.326 -4.468 1.00 88.19 92 GLY A CA 1
ATOM 731 C C . GLY A 1 92 ? 27.586 4.767 -5.899 1.00 88.19 92 GLY A C 1
ATOM 732 O O . GLY A 1 92 ? 28.369 5.698 -6.093 1.00 88.19 92 GLY A O 1
ATOM 733 N N . GLU A 1 93 ? 27.004 4.108 -6.907 1.00 89.50 93 GLU A N 1
ATOM 734 C CA . GLU A 1 93 ? 27.104 4.584 -8.286 1.00 89.50 93 GLU A CA 1
ATOM 735 C C . GLU A 1 93 ? 26.509 5.994 -8.425 1.00 89.50 93 GLU A C 1
ATOM 737 O O . GLU A 1 93 ? 25.586 6.380 -7.704 1.00 89.50 93 GLU A O 1
ATOM 742 N N . LYS A 1 94 ? 27.052 6.780 -9.365 1.00 86.69 94 LYS A N 1
ATOM 743 C CA . LYS A 1 94 ? 26.599 8.157 -9.595 1.00 86.69 94 LYS A CA 1
ATOM 744 C C . LYS A 1 94 ? 25.115 8.182 -9.931 1.00 86.69 94 LYS A C 1
ATOM 746 O O . LYS A 1 94 ? 24.650 7.409 -10.768 1.00 86.69 94 LYS A O 1
ATOM 751 N N . GLU A 1 95 ? 24.411 9.129 -9.321 1.00 82.81 95 GLU A N 1
ATOM 752 C CA . GLU A 1 95 ? 22.989 9.300 -9.563 1.00 82.81 95 GLU A CA 1
ATOM 753 C C . GLU A 1 95 ? 22.707 9.542 -11.047 1.00 82.81 95 GLU A C 1
ATOM 755 O O . GLU A 1 95 ? 23.339 10.379 -11.697 1.00 82.81 95 GLU A O 1
ATOM 760 N N . ASN A 1 96 ? 21.762 8.778 -11.586 1.00 86.50 96 ASN A N 1
ATOM 761 C CA . ASN A 1 96 ? 21.328 8.881 -12.968 1.00 86.50 96 ASN A CA 1
ATOM 762 C C . ASN A 1 96 ? 19.804 9.047 -13.034 1.00 86.50 96 ASN A C 1
ATOM 764 O O . ASN A 1 96 ? 19.094 8.884 -12.041 1.00 86.50 96 ASN A O 1
ATOM 768 N N . ARG A 1 97 ? 19.287 9.367 -14.226 1.00 90.00 97 ARG A N 1
ATOM 769 C CA . ARG A 1 97 ? 17.845 9.556 -14.442 1.00 90.00 97 ARG A CA 1
ATOM 770 C C . ARG A 1 97 ? 17.024 8.349 -13.974 1.00 90.00 97 ARG A C 1
ATOM 772 O O . ARG A 1 97 ? 15.991 8.546 -13.350 1.00 90.00 97 ARG A O 1
ATOM 779 N N . LEU A 1 98 ? 17.496 7.124 -14.214 1.00 90.75 98 LEU A N 1
ATOM 780 C CA . LEU A 1 98 ? 16.784 5.902 -13.828 1.00 90.75 98 LEU A CA 1
ATOM 781 C C . LEU A 1 98 ? 16.670 5.728 -12.308 1.00 90.75 98 LEU A C 1
ATOM 783 O O . LEU A 1 98 ? 15.723 5.093 -11.860 1.00 90.75 98 LEU A O 1
ATOM 787 N N . PHE A 1 99 ? 17.567 6.308 -11.504 1.00 92.81 99 PHE A N 1
ATOM 788 C CA . PHE A 1 99 ? 17.411 6.299 -10.044 1.00 92.81 99 PHE A CA 1
ATOM 789 C C . PHE A 1 99 ? 16.245 7.173 -9.582 1.00 92.81 99 PHE A C 1
ATOM 791 O O . PHE A 1 99 ? 15.513 6.768 -8.686 1.00 92.81 99 PHE A O 1
ATOM 798 N N . ARG A 1 100 ? 16.004 8.315 -10.233 1.00 91.06 100 ARG A N 1
ATOM 799 C CA . ARG A 1 100 ? 14.829 9.153 -9.935 1.00 91.06 100 ARG A CA 1
ATOM 800 C C . ARG A 1 100 ? 13.532 8.459 -10.334 1.00 91.06 100 ARG A C 1
ATOM 802 O O . ARG A 1 100 ? 12.556 8.477 -9.596 1.00 91.06 100 ARG A O 1
ATOM 809 N N . GLU A 1 101 ? 13.536 7.788 -11.481 1.00 93.56 101 GLU A N 1
ATOM 810 C CA . GLU A 1 101 ? 12.390 6.986 -11.920 1.00 93.56 101 GLU A CA 1
ATOM 811 C C . GLU A 1 101 ? 12.160 5.786 -10.989 1.00 93.56 101 GLU A C 1
ATOM 813 O O . GLU A 1 101 ? 11.018 5.424 -10.720 1.00 93.56 101 GLU A O 1
ATOM 818 N N . LEU A 1 102 ? 13.223 5.198 -10.427 1.00 94.44 102 LEU A N 1
ATOM 819 C CA . LEU A 1 102 ? 13.109 4.148 -9.413 1.00 94.44 102 LEU A CA 1
ATOM 820 C C . LEU A 1 102 ? 12.403 4.659 -8.148 1.00 94.44 102 LEU A C 1
ATOM 822 O O . LEU A 1 102 ? 11.571 3.945 -7.596 1.00 94.44 102 LEU A O 1
ATOM 826 N N . GLU A 1 103 ? 12.671 5.889 -7.709 1.00 93.44 103 GLU A N 1
ATOM 827 C CA . GLU A 1 103 ? 11.958 6.488 -6.572 1.00 93.44 103 GLU A CA 1
ATOM 828 C C . GLU A 1 103 ? 10.466 6.678 -6.873 1.00 93.44 103 GLU A C 1
ATOM 830 O O . GLU A 1 103 ? 9.617 6.355 -6.040 1.00 93.44 103 GLU A O 1
ATOM 835 N N . ILE A 1 104 ? 10.125 7.138 -8.082 1.00 93.62 104 ILE A N 1
ATOM 836 C CA . ILE A 1 104 ? 8.727 7.266 -8.523 1.00 93.62 104 ILE A CA 1
ATOM 837 C C . ILE A 1 104 ? 8.049 5.890 -8.545 1.00 93.62 104 ILE A C 1
ATOM 839 O O . ILE A 1 104 ? 6.938 5.742 -8.033 1.00 93.62 104 ILE A O 1
ATOM 843 N N . PHE A 1 105 ? 8.730 4.868 -9.069 1.00 94.12 105 PHE A N 1
ATOM 844 C CA . PHE A 1 105 ? 8.257 3.485 -9.039 1.00 94.12 105 PHE A CA 1
ATOM 845 C C . PHE A 1 105 ? 7.970 3.021 -7.600 1.00 94.12 105 PHE A C 1
ATOM 847 O O . PHE A 1 105 ? 6.882 2.517 -7.3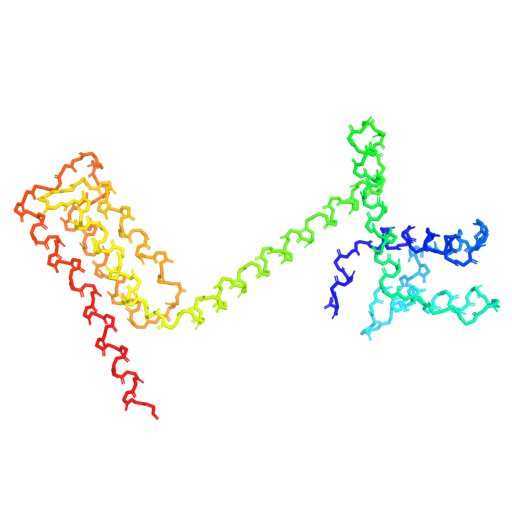13 1.00 94.12 105 PHE A O 1
ATOM 854 N N . GLU A 1 106 ? 8.908 3.232 -6.673 1.00 93.56 106 GLU A N 1
ATOM 855 C CA . GLU A 1 106 ? 8.760 2.855 -5.261 1.00 93.56 106 GLU A CA 1
ATOM 856 C C . GLU A 1 106 ? 7.562 3.560 -4.604 1.00 93.56 106 GLU A C 1
ATOM 858 O O . GLU A 1 106 ? 6.789 2.932 -3.873 1.00 93.56 106 GLU A O 1
ATOM 863 N N . ILE A 1 107 ? 7.362 4.848 -4.896 1.00 93.94 107 ILE A N 1
ATOM 864 C CA . ILE A 1 107 ? 6.227 5.636 -4.399 1.00 93.94 107 ILE A CA 1
ATOM 865 C C . ILE A 1 107 ? 4.899 5.098 -4.948 1.00 93.94 107 ILE A C 1
ATOM 867 O O . ILE A 1 107 ? 3.968 4.861 -4.171 1.00 93.94 107 ILE A O 1
ATOM 871 N N . ASN A 1 108 ? 4.814 4.859 -6.257 1.00 92.62 108 ASN A N 1
ATOM 872 C CA . ASN A 1 108 ? 3.608 4.363 -6.921 1.00 92.62 108 ASN A CA 1
ATOM 873 C C . ASN A 1 108 ? 3.158 3.017 -6.335 1.00 92.62 108 ASN A C 1
ATOM 875 O O . ASN A 1 108 ? 2.001 2.855 -5.934 1.00 92.62 108 ASN A O 1
ATOM 879 N N . PHE A 1 109 ? 4.085 2.067 -6.194 1.00 92.69 109 PHE A N 1
ATOM 880 C CA . PHE A 1 109 ? 3.776 0.753 -5.628 1.00 92.69 109 PHE A CA 1
ATOM 881 C C . PHE A 1 109 ? 3.492 0.810 -4.124 1.00 92.69 109 PHE A C 1
ATOM 883 O O . PHE A 1 109 ? 2.635 0.072 -3.635 1.00 92.69 109 PHE A O 1
ATOM 890 N N . LYS A 1 110 ? 4.110 1.733 -3.376 1.00 91.81 110 LYS A N 1
ATOM 891 C CA . LYS A 1 110 ? 3.748 1.983 -1.973 1.00 91.81 110 LYS A CA 1
ATOM 892 C C . LYS A 1 110 ? 2.293 2.438 -1.837 1.00 91.81 110 LYS A C 1
ATOM 894 O O . LYS A 1 110 ? 1.591 1.956 -0.944 1.00 91.81 110 LYS A O 1
ATOM 899 N N . PHE A 1 111 ? 1.823 3.332 -2.710 1.00 90.56 111 PHE A N 1
ATOM 900 C CA . PHE A 1 111 ? 0.419 3.750 -2.725 1.00 90.56 111 PHE A CA 1
ATOM 901 C C . PHE A 1 111 ? -0.519 2.596 -3.078 1.00 90.56 111 PHE A C 1
ATOM 903 O O . PHE A 1 111 ? -1.519 2.404 -2.381 1.00 90.56 111 PHE A O 1
ATOM 910 N N . LEU A 1 112 ? -0.168 1.788 -4.082 1.00 89.75 112 LEU A N 1
ATOM 911 C CA . LEU A 1 112 ? -0.929 0.590 -4.433 1.00 89.75 112 LEU A CA 1
ATOM 912 C C . LEU A 1 112 ? -1.040 -0.374 -3.245 1.00 89.75 112 LEU A C 1
ATOM 914 O O . LEU A 1 112 ? -2.144 -0.775 -2.882 1.00 89.75 112 LEU A O 1
ATOM 918 N N . PHE A 1 113 ? 0.077 -0.731 -2.606 1.00 89.38 113 PHE A 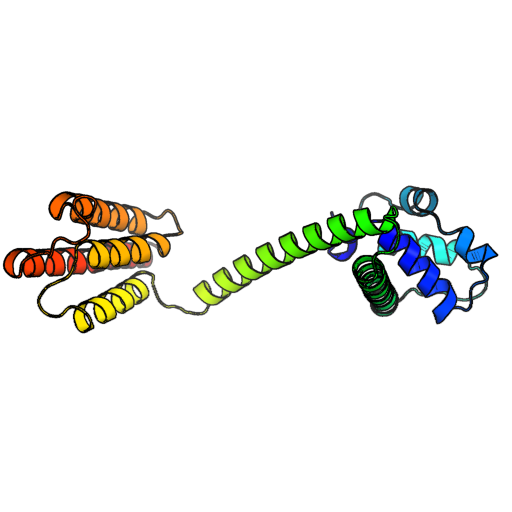N 1
ATOM 919 C CA . PHE A 1 113 ? 0.059 -1.661 -1.476 1.00 89.38 113 PHE A CA 1
ATOM 920 C C . PHE A 1 113 ? -0.735 -1.114 -0.295 1.00 89.38 113 PHE A C 1
ATOM 922 O O . PHE A 1 113 ? -1.471 -1.864 0.343 1.00 89.38 113 PHE A O 1
ATOM 929 N N . LYS A 1 114 ? -0.647 0.193 -0.020 1.00 87.81 114 LYS A N 1
ATOM 930 C CA . LYS A 1 114 ? -1.479 0.833 1.003 1.00 87.81 114 LYS A CA 1
ATOM 931 C C . LYS A 1 114 ? -2.967 0.686 0.674 1.00 87.81 114 LYS A C 1
ATOM 933 O O . LYS A 1 114 ? -3.732 0.236 1.524 1.00 87.81 114 LYS A O 1
ATOM 938 N N . TYR A 1 115 ? -3.357 0.994 -0.562 1.00 87.62 115 TYR A N 1
ATOM 939 C CA . TYR A 1 115 ? -4.736 0.852 -1.024 1.00 87.62 115 TYR A CA 1
ATOM 940 C C . TYR A 1 115 ? -5.238 -0.598 -0.926 1.00 87.62 115 TYR A C 1
ATOM 942 O O . TYR A 1 115 ? -6.323 -0.844 -0.395 1.00 87.62 115 TYR A O 1
ATOM 950 N N . LEU A 1 116 ? -4.441 -1.570 -1.383 1.00 90.25 116 LEU A N 1
ATOM 951 C CA . LEU A 1 116 ? -4.775 -2.994 -1.305 1.00 90.25 116 LEU A CA 1
ATOM 952 C C . LEU A 1 116 ? -4.915 -3.466 0.143 1.00 90.25 116 LEU A C 1
ATOM 954 O O . LEU A 1 116 ? -5.879 -4.156 0.464 1.00 90.25 116 LEU A O 1
ATOM 958 N N . ASN A 1 117 ? -4.006 -3.061 1.031 1.00 85.00 117 ASN A N 1
ATOM 959 C CA . ASN A 1 117 ? -4.075 -3.411 2.447 1.00 85.00 117 ASN A CA 1
ATOM 960 C C . ASN A 1 117 ? -5.342 -2.863 3.109 1.00 85.00 117 ASN A C 1
ATOM 962 O O . ASN A 1 117 ? -5.995 -3.592 3.856 1.00 85.00 117 ASN A O 1
ATOM 966 N N . ASP A 1 118 ? -5.745 -1.633 2.788 1.00 87.25 118 ASP A N 1
ATOM 967 C CA . ASP A 1 118 ? -7.005 -1.070 3.277 1.00 87.25 118 ASP A CA 1
ATOM 968 C C . ASP A 1 118 ? -8.221 -1.849 2.760 1.00 87.25 118 ASP A C 1
ATOM 970 O O . ASP A 1 118 ? -9.165 -2.100 3.513 1.00 87.25 118 ASP A O 1
ATOM 974 N N . LYS A 1 119 ? -8.209 -2.284 1.495 1.00 88.56 119 LYS A N 1
ATOM 975 C CA . LYS A 1 119 ? -9.285 -3.112 0.927 1.00 88.56 119 LYS A CA 1
ATOM 976 C C . LYS A 1 119 ? -9.331 -4.506 1.539 1.00 88.56 119 LYS A C 1
ATOM 978 O O . LYS A 1 119 ? -10.416 -4.968 1.877 1.00 88.56 119 LYS A O 1
ATOM 983 N N . ILE A 1 120 ? -8.182 -5.151 1.732 1.00 81.94 120 ILE A N 1
ATOM 984 C CA . ILE A 1 120 ? -8.077 -6.454 2.397 1.00 81.94 120 ILE A CA 1
ATOM 985 C C . ILE A 1 120 ? -8.560 -6.343 3.840 1.00 81.94 120 ILE A C 1
ATOM 987 O O . ILE A 1 120 ? -9.305 -7.207 4.296 1.00 81.94 120 ILE A O 1
ATOM 991 N N . ARG A 1 121 ? -8.178 -5.281 4.557 1.00 78.69 121 ARG A N 1
ATOM 992 C CA . ARG A 1 121 ? -8.655 -5.013 5.915 1.00 78.69 121 ARG A CA 1
ATOM 993 C C . ARG A 1 121 ? -10.177 -4.891 5.940 1.00 78.69 121 ARG A C 1
ATOM 995 O O . ARG A 1 121 ? -10.811 -5.649 6.662 1.00 78.69 121 ARG A O 1
ATOM 1002 N N . LYS A 1 122 ? -10.763 -4.057 5.076 1.00 75.56 122 LYS A N 1
ATOM 1003 C CA . LYS A 1 122 ? -12.225 -3.920 4.942 1.00 75.56 122 LYS A CA 1
ATOM 1004 C C . LYS A 1 122 ? -12.914 -5.232 4.552 1.00 75.56 122 LYS A C 1
ATOM 1006 O O . LYS A 1 122 ? -13.992 -5.536 5.043 1.00 75.56 122 LYS A O 1
ATOM 1011 N N . ALA A 1 123 ? -12.305 -6.033 3.680 1.00 75.12 123 ALA A N 1
ATOM 1012 C CA . ALA A 1 123 ? -12.839 -7.339 3.301 1.00 75.12 123 ALA A CA 1
ATOM 1013 C C . ALA A 1 123 ? -12.800 -8.329 4.474 1.00 75.12 123 ALA A C 1
ATOM 1015 O O . ALA A 1 123 ? -13.786 -9.012 4.727 1.00 75.12 123 ALA A O 1
ATOM 1016 N N . LYS A 1 124 ? -11.704 -8.366 5.241 1.00 68.62 124 LYS A N 1
ATOM 1017 C CA . LYS A 1 124 ? -11.606 -9.151 6.481 1.00 68.62 124 LYS A CA 1
ATOM 1018 C C . LYS A 1 124 ? -12.620 -8.683 7.518 1.00 68.62 124 LYS A C 1
ATOM 1020 O O . LYS A 1 124 ? -13.241 -9.523 8.158 1.00 68.62 124 LYS A O 1
ATOM 1025 N N . GLU A 1 125 ? -12.820 -7.373 7.641 1.00 60.31 125 GLU A N 1
ATOM 1026 C CA . GLU A 1 125 ? -13.833 -6.771 8.511 1.00 60.31 125 GLU A CA 1
ATOM 1027 C C . GLU A 1 125 ? -15.260 -7.162 8.105 1.00 60.31 125 GLU A C 1
ATOM 1029 O O . GLU A 1 125 ? -16.088 -7.287 8.996 1.00 60.31 125 GLU A O 1
ATOM 1034 N N . LYS A 1 126 ? -15.532 -7.387 6.810 1.00 63.69 126 LYS A N 1
ATOM 1035 C CA . LYS A 1 126 ? -16.813 -7.914 6.300 1.00 63.69 126 LYS A CA 1
ATOM 1036 C C . LYS A 1 126 ? -16.958 -9.433 6.445 1.00 63.69 126 LYS A C 1
ATOM 1038 O O . LYS A 1 126 ? -18.067 -9.920 6.600 1.00 63.69 126 LYS A O 1
ATOM 1043 N N . LEU A 1 127 ? -15.858 -10.182 6.344 1.00 57.09 127 LEU A N 1
ATOM 1044 C CA . LEU A 1 127 ? -15.844 -11.649 6.468 1.00 57.09 127 LEU A CA 1
ATOM 1045 C C . LEU A 1 127 ? -15.921 -12.116 7.924 1.00 57.09 127 LEU A C 1
ATOM 1047 O O . LEU A 1 127 ? -16.440 -13.192 8.208 1.00 57.09 127 LEU A O 1
ATOM 1051 N N . THR A 1 128 ? -15.395 -11.317 8.852 1.00 53.06 128 THR A N 1
ATOM 1052 C CA . THR A 1 128 ? -15.717 -11.459 10.271 1.00 53.06 128 THR A CA 1
ATOM 1053 C C . THR A 1 128 ? -17.062 -10.789 10.485 1.00 53.06 128 THR A C 1
ATOM 1055 O O . THR A 1 128 ? -17.106 -9.588 10.727 1.00 53.06 128 THR A O 1
ATOM 1058 N N . ASP A 1 129 ? -18.136 -11.577 10.384 1.00 51.47 129 ASP A N 1
ATOM 1059 C CA . ASP A 1 129 ? -19.547 -11.248 10.673 1.00 51.47 129 ASP A CA 1
ATOM 1060 C C . ASP A 1 129 ? -19.768 -10.901 12.165 1.00 51.47 129 ASP A C 1
ATOM 1062 O O . ASP A 1 129 ? -20.713 -11.307 12.835 1.00 51.47 129 ASP A O 1
ATOM 1066 N N . GLU A 1 130 ? -18.789 -10.215 12.736 1.00 57.50 130 GLU A N 1
ATOM 1067 C CA . GLU A 1 130 ? -18.694 -9.814 14.111 1.00 57.50 130 GLU A CA 1
ATOM 1068 C C . GLU A 1 130 ? -19.080 -8.346 14.161 1.00 57.50 130 GLU A C 1
ATOM 1070 O O . GLU A 1 130 ? -18.324 -7.468 13.727 1.00 57.50 130 GLU A O 1
ATOM 1075 N N . SER A 1 131 ? -20.286 -8.105 14.669 1.00 66.81 131 SER A N 1
ATOM 1076 C CA . SER A 1 131 ? -20.845 -6.768 14.794 1.00 66.81 131 SER A CA 1
ATOM 1077 C C . SER A 1 131 ? -19.886 -5.851 15.565 1.00 66.81 131 SER A C 1
ATOM 1079 O O . SER A 1 131 ? -19.126 -6.302 16.429 1.00 66.81 131 SER A O 1
ATOM 1081 N N . ILE A 1 132 ? -19.934 -4.540 15.303 1.00 68.44 132 ILE A N 1
ATOM 1082 C CA . ILE A 1 132 ? -19.208 -3.536 16.105 1.00 68.44 132 ILE A CA 1
ATOM 1083 C C . ILE A 1 132 ? -19.458 -3.785 17.602 1.00 68.44 132 ILE A C 1
ATOM 1085 O O . ILE A 1 132 ? -18.525 -3.760 18.406 1.00 68.44 132 ILE A O 1
ATOM 1089 N N . SER A 1 133 ? -20.693 -4.150 17.955 1.00 68.69 133 SER A N 1
ATOM 1090 C CA . SER A 1 133 ? -21.094 -4.534 19.309 1.00 68.69 133 SER A CA 1
ATOM 1091 C C . SER A 1 133 ? -20.256 -5.680 19.903 1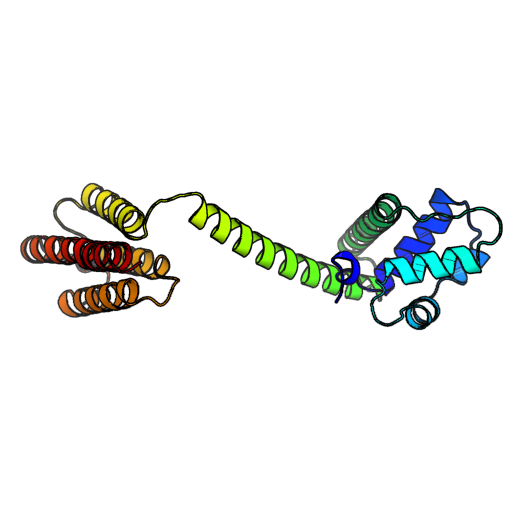.00 68.69 133 SER A C 1
ATOM 1093 O O . SER A 1 133 ? -19.831 -5.586 21.057 1.00 68.69 133 SER A O 1
ATOM 1095 N N . ASP A 1 134 ? -19.961 -6.733 19.140 1.00 74.56 134 ASP A N 1
ATOM 1096 C CA . ASP A 1 134 ? -19.166 -7.879 19.605 1.00 74.56 134 ASP A CA 1
ATOM 1097 C C . ASP A 1 134 ? -17.680 -7.524 19.775 1.00 74.56 134 ASP A C 1
ATOM 1099 O O . ASP A 1 134 ? -17.029 -7.942 20.741 1.00 74.56 134 ASP A O 1
ATOM 1103 N N . ARG A 1 135 ? -17.140 -6.676 18.887 1.00 76.19 135 ARG A N 1
ATOM 1104 C CA . ARG A 1 135 ? -15.762 -6.166 18.998 1.00 76.19 135 ARG A CA 1
ATOM 1105 C C . ARG A 1 135 ? -15.593 -5.295 20.238 1.00 76.19 135 ARG A C 1
ATOM 1107 O O . ARG A 1 135 ? -14.685 -5.536 21.037 1.00 76.19 135 ARG A O 1
ATOM 1114 N N . VAL A 1 136 ? -16.498 -4.338 20.440 1.00 79.75 136 VAL A N 1
ATOM 1115 C CA . VAL A 1 136 ? -16.526 -3.479 21.634 1.00 79.75 136 VAL A CA 1
ATOM 1116 C C . VAL A 1 136 ? -16.637 -4.321 22.907 1.00 79.75 136 VAL A C 1
ATOM 1118 O O . VAL A 1 136 ? -15.919 -4.082 23.881 1.00 79.75 136 VAL A O 1
ATOM 1121 N N . GLU A 1 137 ? -17.475 -5.357 22.897 1.00 81.81 137 GLU A N 1
ATOM 1122 C CA . GLU A 1 137 ? -17.634 -6.268 24.028 1.00 81.81 137 GLU A CA 1
ATOM 1123 C C . GLU A 1 137 ? -16.341 -7.035 24.347 1.00 81.81 137 GLU A C 1
ATOM 1125 O O . GLU A 1 137 ? -15.974 -7.158 25.518 1.00 81.81 137 GLU A O 1
ATOM 1130 N N . ARG A 1 138 ? -15.594 -7.497 23.339 1.00 83.69 138 ARG A N 1
ATOM 1131 C CA . ARG A 1 138 ? -14.294 -8.148 23.559 1.00 83.69 138 ARG A CA 1
ATOM 1132 C C . ARG A 1 138 ? -13.278 -7.209 24.212 1.00 83.69 138 ARG A C 1
ATOM 1134 O O . ARG A 1 138 ? -12.620 -7.624 25.170 1.00 83.69 138 ARG A O 1
ATOM 1141 N N . TYR A 1 139 ? -13.154 -5.967 23.742 1.00 87.38 139 TYR A N 1
ATOM 1142 C CA . TYR A 1 139 ? -12.232 -4.993 24.344 1.00 87.38 139 TYR A CA 1
ATOM 1143 C C . TYR A 1 139 ? -12.618 -4.659 25.787 1.00 87.38 139 TYR A C 1
ATOM 1145 O O . TYR A 1 139 ? -11.755 -4.661 26.665 1.00 87.38 139 TYR A O 1
ATOM 1153 N N . LYS A 1 140 ? -13.914 -4.488 26.068 1.00 86.88 140 LYS A N 1
ATOM 1154 C CA . LYS A 1 140 ? -14.414 -4.298 27.437 1.00 86.88 140 LYS A CA 1
ATOM 1155 C C . LYS A 1 140 ? -14.134 -5.496 28.340 1.00 86.88 140 LYS A C 1
ATOM 1157 O O . LYS A 1 140 ? -13.661 -5.315 29.457 1.00 86.88 140 LYS A O 1
ATOM 1162 N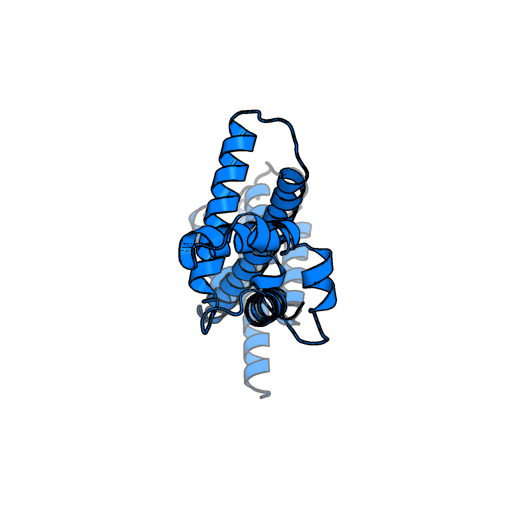 N . ARG A 1 141 ? -14.399 -6.725 27.880 1.00 86.69 141 ARG A N 1
ATOM 1163 C CA . ARG A 1 141 ? -14.131 -7.946 28.665 1.00 86.69 141 ARG A CA 1
ATOM 1164 C C . ARG A 1 141 ? -12.656 -8.078 29.009 1.00 86.69 141 ARG A C 1
ATOM 1166 O O . ARG A 1 141 ? -12.327 -8.404 30.146 1.00 86.69 141 ARG A O 1
ATOM 1173 N N . ARG A 1 142 ? -11.778 -7.799 28.042 1.00 87.62 142 ARG A N 1
ATOM 1174 C CA . ARG A 1 142 ? -10.334 -7.741 28.273 1.00 87.62 142 ARG A CA 1
ATOM 1175 C C . ARG A 1 142 ? -9.997 -6.690 29.329 1.00 87.62 142 ARG A C 1
ATOM 1177 O O . ARG A 1 142 ? -9.338 -7.018 30.305 1.00 87.62 142 ARG A O 1
ATOM 1184 N N . PHE A 1 143 ? -10.521 -5.477 29.185 1.00 89.62 143 PHE A N 1
ATOM 1185 C CA . PHE A 1 143 ? -10.286 -4.397 30.136 1.00 89.62 143 PHE A CA 1
ATOM 1186 C C . PHE A 1 143 ? -10.737 -4.741 31.561 1.00 89.62 143 PHE A C 1
ATOM 1188 O O . PHE A 1 143 ? -9.964 -4.554 32.492 1.00 89.62 143 PHE A O 1
ATOM 1195 N N . PHE A 1 144 ? -11.942 -5.291 31.743 1.00 88.44 144 PHE A N 1
ATOM 1196 C CA . PHE A 1 144 ? -12.455 -5.671 33.066 1.00 88.44 144 PHE A CA 1
ATOM 1197 C C . PHE A 1 144 ? -11.681 -6.817 33.711 1.00 88.44 144 PHE A C 1
ATOM 1199 O O . PHE A 1 144 ? -11.586 -6.875 34.934 1.00 88.44 144 PHE A O 1
ATOM 1206 N N . ARG A 1 145 ? -11.140 -7.733 32.906 1.00 88.38 145 ARG A N 1
ATOM 1207 C CA . ARG A 1 145 ? -10.262 -8.789 33.408 1.00 88.38 145 ARG A CA 1
ATOM 1208 C C . ARG A 1 145 ? -8.937 -8.209 33.895 1.00 88.38 145 ARG A C 1
ATOM 1210 O O . ARG A 1 145 ? -8.457 -8.609 34.948 1.00 88.38 145 ARG A O 1
ATOM 1217 N N . ASP A 1 146 ? -8.376 -7.279 33.132 1.00 86.62 146 ASP A N 1
ATOM 1218 C CA . ASP A 1 146 ? -7.070 -6.691 33.418 1.00 86.62 146 ASP A CA 1
ATOM 1219 C C . ASP A 1 146 ? -7.172 -5.602 34.524 1.00 86.62 146 ASP A C 1
ATOM 1221 O O . ASP A 1 146 ? -6.196 -5.327 35.215 1.00 86.62 146 ASP A O 1
ATOM 1225 N N . ASN A 1 147 ? -8.368 -5.037 34.754 1.00 86.56 147 ASN A N 1
ATOM 1226 C CA . ASN A 1 147 ? -8.669 -3.987 35.739 1.00 86.56 147 ASN A CA 1
ATOM 1227 C C . ASN A 1 147 ? -9.917 -4.344 36.579 1.00 86.56 147 ASN A C 1
ATOM 1229 O O . ASN A 1 147 ? -10.987 -3.791 36.332 1.00 86.56 147 ASN A O 1
ATOM 1233 N N . PRO A 1 148 ? -9.847 -5.269 37.551 1.00 83.94 148 PRO A N 1
ATOM 1234 C CA . PRO A 1 148 ? -11.045 -5.794 38.218 1.00 83.94 148 PRO A CA 1
ATOM 1235 C C . PRO A 1 148 ? -11.700 -4.847 39.242 1.00 83.94 148 PRO A C 1
ATOM 1237 O O . PRO A 1 148 ? -12.907 -4.947 39.469 1.00 83.94 148 PRO A O 1
ATOM 1240 N N . LEU A 1 149 ? -10.929 -3.964 39.887 1.00 79.62 149 LEU A N 1
ATOM 1241 C CA . LEU A 1 149 ? -11.390 -3.150 41.029 1.00 79.62 149 LEU A CA 1
ATOM 1242 C C . LEU A 1 149 ? -11.191 -1.642 40.847 1.00 79.62 149 LEU A C 1
ATOM 1244 O O . LEU A 1 149 ? -11.940 -0.857 41.422 1.00 79.62 149 LEU A O 1
ATOM 1248 N N . SER A 1 150 ? -10.180 -1.252 40.083 1.00 86.00 150 SER A N 1
ATOM 1249 C CA . SER A 1 150 ? -9.849 0.130 39.758 1.00 86.00 150 SER A CA 1
ATOM 1250 C C . SER A 1 150 ? -9.052 0.146 38.459 1.00 86.00 150 SER A C 1
ATOM 1252 O O . SER A 1 150 ? -8.632 -0.900 37.958 1.00 86.00 150 SER A O 1
ATOM 1254 N N . THR A 1 151 ? -8.864 1.332 37.896 1.00 88.06 151 THR A N 1
ATOM 1255 C CA . THR A 1 151 ? -8.086 1.527 36.672 1.00 88.06 151 THR A CA 1
ATOM 1256 C C . THR A 1 151 ? -7.448 2.909 36.686 1.00 88.06 151 THR A C 1
ATOM 1258 O O . THR A 1 151 ? -7.960 3.825 37.340 1.00 88.06 151 THR A O 1
ATOM 1261 N N . ARG A 1 152 ? -6.332 3.089 35.978 1.00 87.81 152 ARG A N 1
ATOM 1262 C CA . ARG A 1 152 ? -5.787 4.431 35.751 1.00 87.81 152 ARG A CA 1
ATOM 1263 C C . ARG A 1 152 ? -6.633 5.148 34.710 1.00 87.81 152 ARG A C 1
ATOM 1265 O O . ARG A 1 152 ? -7.188 4.527 33.803 1.00 87.81 152 ARG A O 1
ATOM 1272 N N . ARG A 1 153 ? -6.697 6.476 34.804 1.00 87.19 153 ARG A N 1
ATOM 1273 C CA . ARG A 1 153 ? -7.355 7.292 33.773 1.00 87.19 153 ARG A CA 1
ATOM 1274 C C . ARG A 1 153 ? -6.753 7.063 32.392 1.00 87.19 153 ARG A C 1
ATOM 1276 O O . ARG A 1 153 ? -7.497 7.030 31.419 1.00 87.19 153 ARG A O 1
ATOM 1283 N N . GLU A 1 154 ? -5.441 6.847 32.323 1.00 86.38 154 GLU A N 1
ATOM 1284 C CA . GLU A 1 154 ? -4.739 6.456 31.100 1.00 86.38 154 GLU A CA 1
ATOM 1285 C C . GLU A 1 154 ? -5.315 5.177 30.471 1.00 86.38 154 GLU A C 1
ATOM 1287 O O . GLU A 1 154 ? -5.688 5.183 29.300 1.00 86.38 154 GLU A O 1
ATOM 1292 N N . ASP A 1 155 ? -5.459 4.102 31.246 1.00 85.19 155 ASP A N 1
ATOM 1293 C CA . ASP A 1 155 ? -5.960 2.816 30.749 1.00 85.19 155 ASP A CA 1
ATOM 1294 C C . ASP A 1 155 ? -7.423 2.922 30.296 1.00 85.19 155 ASP A C 1
ATOM 1296 O O . ASP A 1 155 ? -7.795 2.426 29.227 1.00 85.19 155 ASP A O 1
ATOM 1300 N N . ALA A 1 156 ? -8.250 3.630 31.071 1.00 87.56 156 ALA A N 1
ATOM 1301 C CA . ALA A 1 156 ? -9.630 3.939 30.706 1.00 87.56 156 ALA A CA 1
ATOM 1302 C C . ALA A 1 156 ? -9.707 4.764 29.409 1.00 87.56 156 ALA A C 1
ATOM 1304 O O . ALA A 1 156 ? -10.509 4.462 28.524 1.00 87.56 156 ALA A O 1
ATOM 1305 N N . ARG A 1 157 ? -8.849 5.779 29.259 1.00 87.75 157 ARG A N 1
ATOM 1306 C CA . ARG A 1 157 ? -8.749 6.592 28.041 1.00 87.75 157 ARG A CA 1
ATOM 1307 C C . ARG A 1 157 ? -8.342 5.740 26.844 1.00 87.75 157 ARG A C 1
ATOM 1309 O O . ARG A 1 157 ? -8.970 5.848 25.794 1.00 87.75 157 ARG A O 1
ATOM 1316 N N . ASN A 1 158 ? -7.332 4.890 27.003 1.00 88.00 158 ASN A N 1
ATOM 1317 C CA . ASN A 1 158 ? -6.822 4.028 25.941 1.00 88.00 158 ASN A CA 1
ATOM 1318 C C . ASN A 1 158 ? -7.889 3.039 25.459 1.00 88.00 158 ASN A C 1
ATOM 1320 O O . ASN A 1 158 ? -8.036 2.845 24.251 1.00 88.00 158 ASN A O 1
ATOM 1324 N N . LEU A 1 159 ? -8.694 2.480 26.371 1.00 89.88 159 LEU A N 1
ATOM 1325 C CA . LEU A 1 159 ? -9.863 1.681 25.999 1.00 89.88 159 LEU A CA 1
ATOM 1326 C C . LEU A 1 159 ? -10.844 2.492 25.144 1.00 89.88 159 LEU A C 1
ATOM 1328 O O . LEU A 1 159 ? -11.276 2.013 24.101 1.00 89.88 159 LEU A O 1
ATOM 1332 N N . LEU A 1 160 ? -11.206 3.703 25.577 1.00 88.56 160 LEU A N 1
ATOM 1333 C CA . LEU A 1 160 ? -12.185 4.528 24.867 1.00 88.56 160 LEU A CA 1
ATOM 1334 C C . LEU A 1 160 ? -11.694 4.968 23.484 1.00 88.56 160 LEU A C 1
ATOM 1336 O O . LEU A 1 160 ? -12.480 4.948 22.546 1.00 88.56 160 LEU A O 1
ATOM 1340 N N . VAL A 1 161 ? -10.411 5.317 23.342 1.00 87.88 161 VAL A N 1
ATOM 1341 C CA . VAL A 1 161 ? -9.789 5.589 22.031 1.00 87.88 161 VAL A CA 1
ATOM 1342 C C . VAL A 1 161 ? -9.851 4.345 21.147 1.00 87.88 161 VAL A C 1
ATOM 1344 O O . VAL A 1 161 ? -10.320 4.421 20.021 1.00 87.88 161 VAL A O 1
ATOM 1347 N N . THR A 1 162 ? -9.486 3.179 21.690 1.00 86.19 162 THR A N 1
ATOM 1348 C CA . THR A 1 162 ? -9.551 1.914 20.943 1.00 86.19 162 THR A CA 1
ATOM 1349 C C . THR A 1 162 ? -10.976 1.605 20.479 1.00 86.19 162 THR A C 1
ATOM 1351 O O . THR A 1 162 ? -11.162 1.095 19.382 1.00 86.19 162 THR A O 1
ATOM 1354 N N . ILE A 1 163 ? -11.991 1.899 21.300 1.00 85.75 163 ILE A N 1
ATOM 1355 C CA . ILE A 1 163 ? -13.398 1.734 20.919 1.00 85.75 163 ILE A CA 1
ATOM 1356 C C . ILE A 1 163 ? -13.793 2.748 19.836 1.00 85.75 163 ILE A C 1
ATOM 1358 O O . ILE A 1 163 ? -14.449 2.343 18.884 1.00 85.75 163 ILE A O 1
ATOM 1362 N N . GLU A 1 164 ? -13.401 4.022 19.947 1.00 84.56 164 GLU A N 1
ATOM 1363 C CA . GLU A 1 164 ? -13.662 5.041 18.913 1.00 84.56 164 GLU A CA 1
ATOM 1364 C C . GLU A 1 164 ? -13.041 4.672 17.563 1.00 84.56 164 GLU A C 1
ATOM 1366 O O . GLU A 1 164 ? -13.705 4.814 16.540 1.00 84.56 164 GLU A O 1
ATOM 1371 N N . ASP A 1 165 ? -11.825 4.124 17.554 1.00 82.12 165 ASP A N 1
ATOM 1372 C CA . ASP A 1 165 ? -11.132 3.700 16.331 1.00 82.12 165 ASP A CA 1
ATOM 1373 C C . ASP A 1 165 ? -11.871 2.575 15.580 1.00 82.12 165 ASP A C 1
ATOM 1375 O O . ASP A 1 165 ? -11.653 2.372 14.383 1.00 82.12 165 ASP A O 1
ATOM 1379 N N . LEU A 1 166 ? -12.763 1.838 16.256 1.00 76.50 166 LEU A N 1
ATOM 1380 C CA . LEU A 1 166 ? -13.623 0.828 15.626 1.00 76.50 166 LEU A CA 1
ATOM 1381 C C . LEU A 1 166 ? -14.848 1.441 14.929 1.00 76.50 166 LEU A C 1
ATOM 1383 O O . LEU A 1 166 ? -15.471 0.767 14.108 1.00 76.50 166 LEU A O 1
ATOM 1387 N N . LEU A 1 167 ? -15.205 2.691 15.236 1.00 78.00 167 LEU A N 1
ATOM 1388 C CA . LEU A 1 167 ? -16.395 3.391 14.737 1.00 78.00 167 LEU A CA 1
ATOM 1389 C C . LEU A 1 167 ? -16.081 4.153 13.441 1.00 78.00 167 LEU A C 1
ATOM 1391 O O . LEU A 1 167 ? -16.233 5.371 13.362 1.00 78.00 167 LEU A O 1
ATOM 1395 N N . LEU A 1 168 ? -15.599 3.431 12.428 1.00 70.56 168 LEU A N 1
ATOM 1396 C CA . LEU A 1 168 ? -15.139 4.017 11.161 1.00 70.56 168 LEU A CA 1
ATOM 1397 C C . LEU A 1 168 ? -16.274 4.458 10.225 1.00 70.56 168 LEU A C 1
ATOM 1399 O O . LEU A 1 168 ? -16.031 5.233 9.302 1.00 70.56 168 LEU A O 1
ATOM 1403 N N . GLU A 1 169 ? -17.484 3.936 10.418 1.00 67.69 169 GLU A N 1
ATOM 1404 C CA . GLU A 1 169 ? -18.653 4.248 9.594 1.00 67.69 169 GLU A CA 1
ATOM 1405 C C . GLU A 1 169 ? -19.523 5.284 10.303 1.00 67.69 169 GLU A C 1
ATOM 1407 O O . GLU A 1 169 ? -19.843 5.106 11.471 1.00 67.69 169 GLU A O 1
ATOM 1412 N N . GLU A 1 170 ? -19.926 6.351 9.612 1.00 68.06 170 GLU A N 1
ATOM 1413 C CA . GLU A 1 170 ? -20.874 7.331 10.152 1.00 68.06 170 GLU A CA 1
ATOM 1414 C C . GLU A 1 170 ? -22.298 6.783 10.035 1.00 68.06 170 GLU A C 1
ATOM 1416 O O . GLU A 1 170 ? -22.948 6.863 8.995 1.00 68.06 170 GLU A O 1
ATOM 1421 N N . THR A 1 171 ? -22.762 6.178 11.120 1.00 70.31 171 THR A N 1
ATOM 1422 C CA . THR A 1 171 ? -24.134 5.691 11.289 1.00 70.31 171 THR A CA 1
ATOM 1423 C C . THR A 1 171 ? -24.740 6.263 12.568 1.00 70.31 171 THR A C 1
ATOM 1425 O O . THR A 1 171 ? -24.009 6.611 13.502 1.00 70.31 171 THR A O 1
ATOM 1428 N N . ASP A 1 172 ? -26.070 6.284 12.666 1.00 68.12 172 ASP A N 1
ATOM 1429 C CA . ASP A 1 172 ? -26.777 6.682 13.894 1.00 68.12 172 ASP A CA 1
ATOM 1430 C C . ASP A 1 172 ? -26.296 5.878 15.117 1.00 68.12 172 ASP A C 1
ATOM 1432 O O . ASP A 1 172 ? -26.149 6.412 16.218 1.00 68.12 172 ASP A O 1
ATOM 1436 N N . GLU A 1 173 ? -25.957 4.603 14.901 1.00 67.69 173 GLU A N 1
ATOM 1437 C CA . GLU A 1 173 ? -25.373 3.718 15.907 1.00 67.69 173 GLU A CA 1
ATOM 1438 C C . GLU A 1 173 ? -24.036 4.265 16.436 1.00 67.69 173 GLU A C 1
ATOM 1440 O O . GLU A 1 173 ? -23.835 4.415 17.646 1.00 67.69 173 GLU A O 1
ATOM 1445 N N . THR A 1 174 ? -23.123 4.607 15.525 1.00 74.44 174 THR A N 1
ATOM 1446 C CA . THR A 1 174 ? -21.806 5.141 15.891 1.00 74.44 174 THR A CA 1
ATOM 1447 C C . THR A 1 174 ? -21.876 6.516 16.545 1.00 74.44 174 THR A C 1
ATOM 1449 O O . THR A 1 174 ? -21.097 6.773 17.462 1.00 74.44 174 THR A O 1
ATOM 1452 N N . GLU A 1 175 ? -22.821 7.376 16.161 1.00 77.94 175 GLU A N 1
ATOM 1453 C CA . GLU A 1 175 ? -22.985 8.704 16.765 1.00 77.94 175 GLU A CA 1
ATOM 1454 C C . GLU A 1 175 ? -23.465 8.617 18.219 1.00 77.94 175 GLU A C 1
ATOM 1456 O O . GLU A 1 175 ? -22.936 9.302 19.104 1.00 77.94 175 GLU A O 1
ATOM 1461 N N . ILE A 1 176 ? -24.396 7.705 18.520 1.00 79.19 176 ILE A N 1
ATOM 1462 C CA . ILE A 1 176 ? -24.822 7.461 19.905 1.00 79.19 176 ILE A CA 1
ATOM 1463 C C . ILE A 1 176 ? -23.648 6.927 20.735 1.00 79.19 176 ILE A C 1
ATOM 1465 O O . ILE A 1 176 ? -23.440 7.380 21.867 1.00 79.19 176 ILE A O 1
ATOM 1469 N N . ILE A 1 177 ? -22.859 5.997 20.186 1.00 78.69 177 ILE A N 1
ATOM 1470 C CA . ILE A 1 177 ? -21.684 5.453 20.875 1.00 78.69 177 ILE A CA 1
ATOM 1471 C C . ILE A 1 177 ? -20.649 6.557 21.141 1.00 78.69 177 ILE A C 1
ATOM 1473 O O . ILE A 1 177 ? -20.223 6.708 22.288 1.00 78.69 177 ILE A O 1
ATOM 1477 N N . LYS A 1 178 ? -20.291 7.373 20.139 1.00 84.94 178 LYS A N 1
ATOM 1478 C CA . LYS A 1 178 ? -19.363 8.510 20.297 1.00 84.94 178 LYS A CA 1
ATOM 1479 C C . LYS A 1 178 ? -19.830 9.467 21.394 1.00 84.94 178 LYS A C 1
ATOM 1481 O O . LYS A 1 178 ? -19.037 9.855 22.251 1.00 84.94 178 LYS A O 1
ATOM 1486 N N . LYS A 1 179 ? -21.127 9.791 21.442 1.00 85.69 179 LYS A N 1
ATOM 1487 C CA . LYS A 1 179 ? -21.699 10.648 22.493 1.00 85.69 179 LYS A CA 1
ATOM 1488 C C . LYS A 1 179 ? -21.535 10.044 23.890 1.00 85.69 179 LYS A C 1
ATOM 1490 O O . LYS A 1 179 ? -21.192 10.757 24.831 1.00 85.69 179 LYS A O 1
ATOM 1495 N N . GLN A 1 180 ? -21.744 8.735 24.046 1.00 83.88 180 GLN A N 1
ATOM 1496 C CA . GLN A 1 180 ? -21.515 8.059 25.329 1.00 83.88 180 GLN A CA 1
ATOM 1497 C C . GLN A 1 180 ? -20.034 8.055 25.722 1.00 83.88 180 GLN A C 1
ATOM 1499 O O . GLN A 1 180 ? -19.715 8.278 26.889 1.00 83.88 180 GLN A O 1
ATOM 1504 N N . ILE A 1 181 ? -19.125 7.863 24.765 1.00 87.69 181 ILE A N 1
ATOM 1505 C CA . ILE A 1 181 ? -17.680 7.916 25.015 1.00 87.69 181 ILE A CA 1
ATOM 1506 C C . ILE A 1 181 ? -17.253 9.316 25.472 1.00 87.69 181 ILE A C 1
ATOM 1508 O O . ILE A 1 181 ? -16.541 9.444 26.469 1.00 87.69 181 ILE A O 1
ATOM 1512 N N . GLN A 1 182 ? -17.744 10.363 24.808 1.00 87.38 182 GLN A N 1
ATOM 1513 C CA . GLN A 1 182 ? -17.512 11.758 25.193 1.00 87.38 182 GLN A CA 1
ATOM 1514 C C . GLN A 1 182 ? -18.017 12.052 26.613 1.00 87.38 182 GLN A C 1
ATOM 1516 O O . GLN A 1 182 ? -17.295 12.646 27.417 1.00 87.38 182 GLN A O 1
ATOM 1521 N N . ASN A 1 183 ? -19.207 11.556 26.968 1.00 87.38 183 ASN A N 1
ATOM 1522 C CA . ASN A 1 183 ? -19.731 11.685 28.328 1.00 87.38 183 ASN A CA 1
ATOM 1523 C C . ASN A 1 183 ? -18.797 11.030 29.357 1.00 87.38 183 ASN A C 1
ATOM 1525 O O . ASN A 1 183 ? -18.472 11.652 30.363 1.00 87.38 183 ASN A O 1
ATOM 1529 N N . LEU A 1 184 ? -18.306 9.813 29.094 1.00 86.88 184 LEU A N 1
ATOM 1530 C CA . LEU A 1 184 ? -17.371 9.131 29.997 1.00 86.88 184 LEU A CA 1
ATOM 1531 C C . LEU A 1 184 ? -16.045 9.886 30.138 1.00 86.88 184 LEU A C 1
ATOM 1533 O O . LEU A 1 184 ? -15.533 10.023 31.250 1.00 86.88 184 LEU A O 1
ATOM 1537 N N . ARG A 1 185 ? -15.502 10.423 29.040 1.00 87.25 185 ARG A N 1
ATOM 1538 C CA . ARG A 1 185 ? -14.289 11.256 29.084 1.00 87.25 185 ARG A CA 1
ATOM 1539 C C . ARG A 1 185 ? -14.468 12.460 29.996 1.00 87.25 185 ARG A C 1
ATOM 1541 O O . ARG A 1 185 ? -13.594 12.728 30.824 1.00 87.25 185 ARG A O 1
ATOM 1548 N N . HIS A 1 186 ? -15.605 13.141 29.874 1.00 85.94 186 HIS A N 1
ATOM 1549 C CA . HIS A 1 186 ? -15.913 14.319 30.672 1.00 85.94 186 HIS A CA 1
ATOM 1550 C C . HIS A 1 186 ? -16.171 13.974 32.145 1.00 85.94 186 HIS A C 1
ATOM 1552 O O . HIS A 1 186 ? -15.530 14.548 33.026 1.00 85.94 186 HIS A O 1
ATOM 1558 N N . THR A 1 187 ? -17.053 13.011 32.432 1.00 86.12 187 THR A N 1
ATOM 1559 C CA . THR A 1 187 ? -17.428 12.626 33.803 1.00 86.12 187 THR A CA 1
ATOM 1560 C C . THR A 1 187 ? -16.217 12.191 34.622 1.00 86.12 187 THR A C 1
ATOM 1562 O O . THR A 1 187 ? -16.031 12.664 35.739 1.00 86.12 187 THR A O 1
ATOM 1565 N N . TYR A 1 188 ? -15.343 11.360 34.049 1.00 85.00 188 TYR A N 1
ATOM 1566 C CA . TYR A 1 188 ? -14.185 10.820 34.769 1.00 85.00 188 TYR A CA 1
ATOM 1567 C C . TYR A 1 188 ? -12.906 11.642 34.577 1.00 85.00 188 TYR A C 1
ATOM 1569 O O . TYR A 1 188 ? -11.849 11.264 35.087 1.00 85.00 188 TYR A O 1
ATOM 1577 N N . GLN A 1 189 ? -13.004 12.785 33.884 1.00 83.69 189 GLN A N 1
ATOM 1578 C CA . GLN A 1 189 ? -11.903 13.716 33.624 1.00 83.69 189 GLN A CA 1
ATOM 1579 C C . GLN A 1 189 ? -10.666 12.991 33.071 1.00 83.69 189 GLN A C 1
ATOM 1581 O O . GLN A 1 189 ? -9.547 13.218 33.529 1.00 83.69 189 GLN A O 1
ATOM 1586 N N . LEU A 1 190 ? -10.874 12.095 32.100 1.00 83.94 190 LEU A N 1
ATOM 1587 C CA . LEU A 1 190 ? -9.843 11.174 31.597 1.00 83.94 190 LEU A CA 1
ATOM 1588 C C . LEU A 1 190 ? -8.682 11.882 30.877 1.00 83.94 190 LEU A C 1
ATOM 1590 O O . LEU A 1 190 ? -7.637 11.282 30.645 1.00 83.94 190 LEU A O 1
ATOM 1594 N N . GLU A 1 191 ? -8.859 13.157 30.537 1.00 81.81 191 GLU A N 1
ATOM 1595 C CA . GLU A 1 191 ? -7.839 14.013 29.923 1.00 81.81 191 GLU A CA 1
ATOM 1596 C C . GLU A 1 191 ? -7.022 14.810 30.951 1.00 81.81 191 GLU A C 1
ATOM 1598 O O . GLU A 1 191 ? -6.022 15.433 30.599 1.00 81.81 191 GLU A O 1
ATOM 1603 N N . LYS A 1 192 ? -7.420 14.791 32.230 1.00 79.44 192 LYS A N 1
ATOM 1604 C CA . LYS A 1 192 ? -6.704 15.464 33.318 1.00 79.44 192 LYS A CA 1
ATOM 1605 C C . LYS A 1 192 ? -5.992 14.443 34.186 1.00 79.44 192 LYS A C 1
ATOM 1607 O O . LYS A 1 192 ? -6.634 13.537 34.712 1.00 79.44 192 LYS A O 1
ATOM 1612 N N . ASP A 1 193 ? -4.699 14.667 34.402 1.00 75.88 193 ASP A N 1
ATOM 1613 C CA . ASP A 1 193 ? -3.850 13.869 35.293 1.00 75.88 193 ASP A CA 1
ATOM 1614 C C . ASP A 1 193 ? -3.997 12.354 35.050 1.00 75.88 193 ASP A C 1
ATOM 1616 O O . ASP A 1 193 ? -4.698 11.633 35.763 1.00 75.88 193 ASP A O 1
ATOM 1620 N N . MET A 1 194 ? -3.358 11.887 33.976 1.00 79.94 194 MET A N 1
ATOM 1621 C CA . MET A 1 194 ? -3.526 10.533 33.430 1.00 79.94 194 MET A CA 1
ATOM 1622 C C . MET A 1 194 ? -3.090 9.416 34.394 1.00 79.94 194 MET A C 1
ATOM 1624 O O . MET A 1 194 ? -3.576 8.289 34.285 1.00 79.94 194 MET A O 1
ATOM 1628 N N . TYR A 1 195 ? -2.225 9.734 35.361 1.00 80.81 195 TYR A N 1
ATOM 1629 C CA . TYR A 1 195 ? -1.733 8.790 36.364 1.00 80.81 195 TYR A CA 1
ATOM 1630 C C . TYR A 1 195 ? -2.680 8.632 37.555 1.00 80.81 195 TYR A C 1
ATOM 1632 O O . TYR A 1 195 ? -2.514 7.702 38.348 1.00 80.81 195 TYR A O 1
ATOM 1640 N N . LYS A 1 196 ? -3.687 9.507 37.682 1.00 83.38 196 LYS A N 1
ATOM 1641 C CA . LYS A 1 196 ? -4.691 9.397 38.734 1.00 83.38 196 LYS A CA 1
ATOM 1642 C C . LYS A 1 196 ? -5.536 8.138 38.532 1.00 83.38 196 LYS A C 1
ATOM 1644 O O . LYS A 1 196 ? -5.940 7.793 37.418 1.00 83.38 196 LYS A O 1
ATOM 1649 N N . ILE A 1 197 ? -5.803 7.453 39.636 1.00 84.81 197 ILE A N 1
ATOM 1650 C CA . ILE A 1 197 ? -6.635 6.254 39.668 1.00 84.81 197 ILE A CA 1
ATOM 1651 C C . ILE A 1 197 ? -8.106 6.678 39.713 1.00 84.81 197 ILE A C 1
ATOM 1653 O O . ILE A 1 197 ? -8.470 7.643 40.387 1.00 84.81 197 ILE A O 1
ATOM 1657 N N . ILE A 1 198 ? -8.950 5.967 38.969 1.00 81.94 198 ILE A N 1
ATOM 1658 C CA . ILE A 1 198 ? -10.397 6.003 39.169 1.00 81.94 198 ILE A CA 1
ATOM 1659 C C . ILE A 1 198 ? -10.680 5.141 40.399 1.00 81.94 198 ILE A C 1
ATOM 1661 O O . ILE A 1 198 ? -10.499 3.920 40.356 1.00 81.94 198 ILE A O 1
ATOM 1665 N N . GLU A 1 199 ? -11.044 5.800 41.498 1.00 75.25 199 GLU A N 1
ATOM 1666 C CA . GLU A 1 199 ? -11.301 5.164 42.790 1.00 75.25 199 GLU A CA 1
ATOM 1667 C C . GLU A 1 199 ? -12.440 4.143 42.691 1.00 75.25 199 GLU A C 1
ATOM 1669 O O . GLU A 1 199 ? -13.262 4.177 41.776 1.00 75.25 199 GLU A O 1
ATOM 1674 N N . ARG A 1 200 ? -12.488 3.203 43.637 1.00 66.88 200 ARG A N 1
ATOM 1675 C CA . ARG A 1 200 ? -13.354 2.013 43.559 1.00 66.88 200 ARG A CA 1
ATOM 1676 C C . ARG A 1 200 ? -14.849 2.334 43.397 1.00 66.88 200 ARG A C 1
ATOM 1678 O O . ARG A 1 200 ? -15.539 1.617 42.671 1.00 66.88 200 ARG A O 1
ATOM 1685 N N . ASP A 1 201 ? -15.329 3.394 44.041 1.00 70.00 201 ASP A N 1
ATOM 1686 C CA . ASP A 1 201 ? -16.735 3.811 43.978 1.00 70.00 201 ASP A CA 1
ATOM 1687 C C . ASP A 1 201 ? -17.075 4.413 42.603 1.00 70.00 201 ASP A C 1
ATOM 1689 O O . ASP A 1 201 ? -18.038 3.993 41.956 1.00 70.00 201 ASP A O 1
ATOM 1693 N N . ASP A 1 202 ? -16.201 5.280 42.086 1.00 77.50 202 ASP A N 1
ATOM 1694 C CA . ASP A 1 202 ? -16.306 5.857 40.740 1.00 77.50 202 ASP A CA 1
ATOM 1695 C C . ASP A 1 202 ? -16.141 4.787 39.646 1.00 77.50 202 ASP A C 1
ATOM 1697 O O . ASP A 1 202 ? -16.766 4.853 38.585 1.00 77.50 202 ASP A O 1
ATOM 1701 N N . TYR A 1 203 ? -15.321 3.763 39.900 1.00 82.62 203 TYR A N 1
ATOM 1702 C CA . TYR A 1 203 ? -15.063 2.670 38.966 1.00 82.62 203 TYR A CA 1
ATOM 1703 C C . TYR A 1 203 ? -16.307 1.799 38.734 1.00 82.62 203 TYR A C 1
ATOM 1705 O O . TYR A 1 203 ? -16.562 1.359 37.608 1.00 82.62 203 TYR A O 1
ATOM 1713 N N . ALA A 1 204 ? -17.126 1.575 39.766 1.00 82.62 204 ALA A N 1
ATOM 1714 C CA . ALA A 1 204 ? -18.383 0.843 39.624 1.00 82.62 204 ALA A CA 1
ATOM 1715 C C . ALA A 1 204 ? -19.370 1.581 38.702 1.00 82.62 204 ALA A C 1
ATOM 1717 O O . ALA A 1 204 ? -20.048 0.957 37.878 1.00 82.62 204 ALA A O 1
ATOM 1718 N N . GLU A 1 205 ? -19.426 2.908 38.797 1.00 84.50 205 GLU A N 1
ATOM 1719 C CA . GLU A 1 205 ? -20.226 3.739 37.896 1.00 84.50 205 GLU A CA 1
ATOM 1720 C C . GLU A 1 205 ? -19.629 3.799 36.488 1.00 84.50 205 GLU A C 1
ATOM 1722 O O . GLU A 1 205 ? -20.365 3.680 35.504 1.00 84.50 205 GLU A O 1
ATOM 1727 N N . PHE A 1 206 ? -18.300 3.866 36.379 1.00 85.44 206 PHE A N 1
ATOM 1728 C CA . PHE A 1 206 ? -17.596 3.842 35.099 1.00 85.44 206 PHE A CA 1
ATOM 1729 C C . PHE A 1 206 ? -17.888 2.546 34.340 1.00 85.44 206 PHE A C 1
ATOM 1731 O O . PHE A 1 206 ? -18.211 2.567 33.150 1.00 85.44 206 PHE A O 1
ATOM 1738 N N . LYS A 1 207 ? -17.874 1.410 35.045 1.00 85.69 207 LYS A N 1
ATOM 1739 C CA . LYS A 1 207 ? -18.245 0.103 34.497 1.00 85.69 207 LYS A CA 1
ATOM 1740 C C . LYS A 1 207 ? -19.685 0.084 33.983 1.00 85.69 207 LYS A C 1
ATOM 1742 O O . LYS A 1 207 ? -19.911 -0.359 32.857 1.00 85.69 207 LYS A O 1
ATOM 1747 N N . LYS A 1 208 ? -20.645 0.627 34.744 1.00 84.94 208 LYS A N 1
ATOM 1748 C CA . LYS A 1 208 ? -22.041 0.785 34.283 1.00 84.94 208 LYS A CA 1
ATOM 1749 C C . LYS A 1 208 ? -22.126 1.669 33.036 1.00 84.94 208 LYS A C 1
ATOM 1751 O O . LYS A 1 208 ? -22.900 1.385 32.125 1.00 84.94 208 LYS A O 1
ATOM 1756 N N . GLY A 1 209 ? -21.322 2.726 32.970 1.00 83.06 209 GLY A N 1
ATOM 1757 C CA . GLY A 1 209 ? -21.202 3.595 31.803 1.00 83.06 209 GLY A CA 1
ATOM 1758 C C . GLY A 1 209 ? -20.687 2.865 30.557 1.00 83.06 209 GLY A C 1
ATOM 1759 O O . GLY A 1 209 ? -21.314 2.927 29.500 1.00 83.06 209 GLY A O 1
ATOM 1760 N N . LEU A 1 210 ? -19.613 2.081 30.691 1.00 84.44 210 LEU A N 1
ATOM 1761 C CA . LEU A 1 210 ? -19.100 1.211 29.624 1.00 84.44 210 LEU A CA 1
ATOM 1762 C C . LEU A 1 210 ? -20.113 0.133 29.206 1.00 84.44 210 LEU A C 1
ATOM 1764 O O . LEU A 1 210 ? -20.154 -0.287 28.048 1.00 84.44 210 LEU A O 1
ATOM 1768 N N . GLU A 1 211 ? -20.946 -0.348 30.127 1.00 82.19 211 GLU A N 1
ATOM 1769 C CA . GLU A 1 211 ? -22.038 -1.269 29.809 1.00 82.19 211 GLU A CA 1
ATOM 1770 C C . GLU A 1 211 ? -23.135 -0.614 28.965 1.00 82.19 211 GLU A C 1
ATOM 1772 O O . GLU A 1 211 ? -23.634 -1.265 28.049 1.00 82.19 211 GLU A O 1
ATOM 1777 N N . LYS A 1 212 ? -23.443 0.673 29.167 1.00 79.25 212 LYS A N 1
ATOM 1778 C CA . LYS A 1 212 ? -24.427 1.411 28.350 1.00 79.25 212 LYS A CA 1
ATOM 1779 C C . LYS A 1 212 ? -24.020 1.546 26.880 1.00 79.25 212 LYS A C 1
ATOM 1781 O O . LYS A 1 212 ? -24.898 1.525 26.020 1.00 79.25 212 LYS A O 1
ATOM 1786 N N . ILE A 1 213 ? -22.717 1.574 26.580 1.00 74.88 213 ILE A N 1
ATOM 1787 C CA . ILE A 1 213 ? -22.197 1.575 25.199 1.00 74.88 213 ILE A CA 1
ATOM 1788 C C . ILE A 1 213 ? -22.716 0.363 24.395 1.00 74.88 213 ILE A C 1
ATOM 1790 O O . ILE A 1 213 ? -22.982 0.478 23.204 1.00 74.88 213 ILE A O 1
ATOM 1794 N N . LYS A 1 214 ? -22.946 -0.786 25.050 1.00 64.31 214 LYS A N 1
ATOM 1795 C CA . LYS A 1 214 ? -23.467 -2.017 24.422 1.00 64.31 214 LYS A CA 1
ATOM 1796 C C . LYS A 1 214 ? -24.897 -1.864 23.893 1.00 64.31 214 LYS A C 1
ATOM 1798 O O . LYS A 1 214 ? -25.246 -2.438 22.866 1.00 64.31 214 LYS A O 1
ATOM 1803 N N . TYR A 1 215 ? -25.747 -1.167 24.643 1.00 56.41 215 TYR A N 1
ATOM 1804 C CA . TYR A 1 215 ? -27.187 -1.121 24.374 1.00 56.41 215 TYR A CA 1
ATOM 1805 C C . TYR A 1 215 ? -27.544 -0.086 23.310 1.00 56.41 215 TYR A C 1
ATOM 1807 O O . TYR A 1 215 ? -28.491 -0.303 22.564 1.00 56.41 215 TYR A O 1
ATOM 1815 N N . ALA A 1 216 ? -26.748 0.978 23.191 1.00 54.22 216 ALA A N 1
ATOM 1816 C CA . ALA A 1 216 ? -26.854 1.939 22.097 1.00 54.22 216 ALA A CA 1
ATOM 1817 C C . ALA A 1 216 ? -26.696 1.267 20.724 1.00 54.22 216 ALA A C 1
ATOM 1819 O O . ALA A 1 216 ? -27.477 1.540 19.819 1.00 54.22 216 ALA A O 1
ATOM 1820 N N . GLY A 1 217 ? -25.736 0.341 20.613 1.00 48.75 217 GLY A N 1
ATOM 1821 C CA . GLY A 1 217 ? -25.470 -0.398 19.382 1.00 48.75 217 GLY A CA 1
ATOM 1822 C C . GLY A 1 217 ? -26.592 -1.354 18.978 1.00 48.75 217 GLY A C 1
ATOM 1823 O O . GLY A 1 217 ? -27.132 -1.345 17.874 1.00 48.75 217 GLY A O 1
ATOM 1824 N N . ARG A 1 218 ? -26.998 -2.177 19.947 1.00 53.22 218 ARG A N 1
ATOM 1825 C CA . ARG A 1 218 ? -27.897 -3.312 19.722 1.00 53.22 218 ARG A CA 1
ATOM 1826 C C . ARG A 1 218 ? -29.350 -2.919 19.441 1.00 53.22 218 ARG A C 1
ATOM 1828 O O . ARG A 1 218 ? -30.013 -3.648 18.713 1.00 53.22 218 ARG A O 1
ATOM 1835 N N . VAL A 1 219 ? -29.843 -1.817 20.016 1.00 52.66 219 VAL A N 1
ATOM 1836 C CA . VAL A 1 219 ? -31.230 -1.349 19.815 1.00 52.66 219 VAL A CA 1
ATOM 1837 C C . VAL A 1 219 ? -31.425 -0.849 18.379 1.00 52.66 219 VAL A C 1
ATOM 1839 O O . VAL A 1 219 ? -32.349 -1.289 17.704 1.00 52.66 219 VAL A O 1
ATOM 1842 N N . VAL A 1 220 ? -30.485 -0.050 17.868 1.00 49.22 220 VAL A N 1
ATOM 1843 C CA . VAL A 1 220 ? -30.541 0.517 16.507 1.00 49.22 220 VAL A CA 1
ATOM 1844 C C . VAL A 1 220 ? -30.288 -0.552 15.436 1.00 49.22 220 VAL A C 1
ATOM 1846 O O . VAL A 1 220 ? -31.013 -0.636 14.446 1.00 49.22 220 VAL A O 1
ATOM 1849 N N . SER A 1 221 ? -29.317 -1.445 15.661 1.00 50.81 221 SER A N 1
ATOM 1850 C CA . SER A 1 221 ? -29.063 -2.597 14.780 1.00 50.81 221 SER A CA 1
ATOM 1851 C C . SER A 1 221 ? -30.253 -3.572 14.693 1.00 50.81 221 SER A C 1
ATOM 1853 O O . SER A 1 221 ? -30.406 -4.264 13.685 1.00 50.81 221 SER A O 1
ATOM 1855 N N . GLN A 1 222 ? -31.093 -3.661 15.732 1.00 48.50 222 GLN A N 1
ATOM 1856 C CA . GLN A 1 222 ? -32.329 -4.449 15.683 1.00 48.50 222 GLN A CA 1
ATOM 1857 C C . GLN A 1 222 ? -33.443 -3.704 14.942 1.00 48.50 222 GLN A C 1
ATOM 1859 O O . GLN A 1 222 ? -34.059 -4.307 14.070 1.00 48.50 222 GLN A O 1
ATOM 1864 N N . GLU A 1 223 ? -33.653 -2.411 15.196 1.00 46.81 223 GLU A N 1
ATOM 1865 C CA . GLU A 1 223 ? -34.657 -1.599 14.485 1.00 46.81 223 GLU A CA 1
ATOM 1866 C C . GLU A 1 223 ? -34.406 -1.539 12.968 1.00 46.81 223 GLU A C 1
ATOM 1868 O O . GLU A 1 223 ? -35.337 -1.704 12.180 1.00 46.81 223 GLU A O 1
ATOM 1873 N N . ASN A 1 224 ? -33.146 -1.430 12.535 1.00 46.62 224 ASN A N 1
ATOM 1874 C CA . ASN A 1 224 ? -32.795 -1.423 11.110 1.00 46.62 224 ASN A CA 1
ATOM 1875 C C . ASN A 1 224 ? -33.000 -2.775 10.406 1.00 46.62 224 ASN A C 1
ATOM 1877 O O . ASN A 1 224 ? -33.180 -2.801 9.191 1.00 46.62 224 ASN A O 1
ATOM 1881 N N . LYS A 1 225 ? -33.009 -3.896 11.142 1.00 46.75 225 LYS A N 1
ATOM 1882 C CA . LYS A 1 225 ? -33.335 -5.225 10.590 1.00 46.75 225 LYS A CA 1
ATOM 1883 C C . LYS A 1 225 ? -34.840 -5.487 10.481 1.00 46.75 225 LYS A C 1
ATOM 1885 O O . LYS A 1 225 ? -35.218 -6.407 9.768 1.00 46.75 225 LYS A O 1
ATOM 1890 N N . PHE A 1 226 ? -35.681 -4.721 11.180 1.00 43.16 226 PHE A N 1
ATOM 1891 C CA . PHE A 1 226 ? -37.144 -4.838 11.107 1.00 43.16 226 PHE A CA 1
ATOM 1892 C C . PHE A 1 226 ? -37.783 -3.896 10.071 1.00 43.16 226 PHE A C 1
ATOM 1894 O O . PHE A 1 226 ? -38.948 -4.086 9.735 1.00 43.16 226 PHE A O 1
ATOM 1901 N N . ASN A 1 227 ? -37.034 -2.912 9.561 1.00 42.03 227 ASN A N 1
ATOM 1902 C CA . ASN A 1 227 ? -37.500 -1.913 8.589 1.00 42.03 227 ASN A CA 1
ATOM 1903 C C . ASN A 1 227 ? -36.992 -2.151 7.145 1.00 42.03 227 ASN A C 1
ATOM 1905 O O . ASN A 1 227 ? -37.082 -1.243 6.316 1.00 42.03 227 ASN A O 1
ATOM 1909 N N . GLN A 1 228 ? -36.456 -3.340 6.841 1.00 37.78 228 GLN A N 1
ATOM 1910 C CA . GLN A 1 228 ? -36.146 -3.820 5.482 1.00 37.78 228 GLN A CA 1
ATOM 1911 C C . GLN A 1 228 ? -37.039 -5.010 5.138 1.00 37.78 228 GLN A C 1
ATOM 1913 O O . GLN A 1 228 ? -37.445 -5.101 3.960 1.00 37.78 228 GLN A O 1
#

Foldseek 3Di:
DQDPQQLQDLVLLLVLLLVLCCPPVVDDPVLSVVRDSVQLVVQDDPNDDSVVSSQVSCCVRVVPDPDDDDPVSSVVSSVVSLVVLVVCVVVVHDDDPVVVSSVSSVVSVVVVVVVVVVVVVVVVVVVPPQALLNVLVVLLVVLCVVAVQKDFLQSVVVSLVVSLVSLPDDDQLSVVLVVLSVVLCVVQVSVPPRRDMCHRVSVVVSNVSSVVSNVSNPVVVVVVVVVD

Secondary structure (DSSP, 8-state):
--SGGGGS-HHHHHHHHHHHHHHHH---HHHHTT--HHHHHTT--TT--HHHHHHHHHHHH-TTS-----HHHHHHHHHHHHHHHHHHHHTTPPP-HHHHHHHHHHHHHHHHHHHHHHHHHHHHHHHS---HHHHHHHHHHHHHHH-SS-EEHHHHHHHHHHHHTT--S--HHHHHHHHHHHHHHHHTTTTS-TT-EE-HHHHHHHHHHHHHHHHHHHHHHHHHHH--

Sequence (228 aa):
MTDLEDLIPLPICVEAARRHAREVYGATDKDVALIKEDTVLKKITTGETIFDAIEAYFQEKLISKEIYIDKISLSRSVIHLINILNLSRKNGEKENRLFRELEIFEINFKFLFKYLNDKIRKAKEKLTDESISDRVERYKRRFFRDNPLSTRREDARNLLVTIEDLLLEETDETEIIKKQIQNLRHTYQLEKDMYKIIERDDYAEFKKGLEKIKYAGRVVSQENKFNQ